Protein AF-A0A7X6T7M2-F1 (afdb_monomer_lite)

pLDDT: mean 75.11, std 20.55, range [32.81, 96.38]

Radius of gyration: 28.88 Å; chains: 1; bounding box: 71×94×33 Å

Foldseek 3Di:
DDDDDDPDDDPVVVVVVVVVVVPDDPPCPPVNVVVVVVVVVVVVVVVVVVVVVVVVVVVVVVVVVVVVVVVVVVPDPDDVPPPPDACVVLPVLLVVVCPDPLVVVLVVLLVVVAQDDPVQLVVSLVCLVPPPSCPVVLVVFVVQWADDDSLLSSVLVCQQNVDDLQSSNSRHVADSVRSPCSLVVRCVTGDPSSSCNSHPPSPPDD

Structure (mmCIF, N/CA/C/O backbone):
data_AF-A0A7X6T7M2-F1
#
_entry.id   AF-A0A7X6T7M2-F1
#
loop_
_atom_site.group_PDB
_atom_site.id
_atom_site.type_symbol
_atom_site.label_atom_id
_atom_site.label_alt_id
_atom_site.label_comp_id
_atom_site.label_asym_id
_atom_site.label_entity_id
_atom_site.label_seq_id
_atom_site.pdbx_PDB_ins_code
_atom_site.Cartn_x
_atom_site.Cartn_y
_atom_site.Cartn_z
_atom_site.occupancy
_atom_site.B_iso_or_equiv
_atom_site.auth_seq_id
_atom_site.auth_comp_id
_atom_site.auth_asym_id
_atom_site.auth_atom_id
_atom_site.pdbx_PDB_model_num
ATOM 1 N N . MET A 1 1 ? -39.906 66.942 12.273 1.00 32.81 1 MET A N 1
ATOM 2 C CA . MET A 1 1 ? -40.255 65.692 11.579 1.00 32.81 1 MET A CA 1
ATOM 3 C C . MET A 1 1 ? -39.604 65.732 10.211 1.00 32.81 1 MET A C 1
ATOM 5 O O . MET A 1 1 ? -39.933 66.614 9.431 1.00 32.81 1 MET A O 1
ATOM 9 N N . ASP A 1 2 ? -38.591 64.874 10.074 1.00 32.94 2 ASP A N 1
ATOM 10 C CA . ASP A 1 2 ? -38.225 64.012 8.933 1.00 32.94 2 ASP A CA 1
ATOM 11 C C . ASP A 1 2 ? -37.943 64.681 7.567 1.00 32.94 2 ASP A C 1
ATOM 13 O O . ASP A 1 2 ? -38.824 65.283 6.967 1.00 32.94 2 ASP A O 1
ATOM 17 N N . THR A 1 3 ? -36.674 64.803 7.129 1.00 41.50 3 THR A N 1
ATOM 18 C CA . THR A 1 3 ? -35.840 63.830 6.352 1.00 41.50 3 THR A CA 1
ATOM 19 C C . THR A 1 3 ? -36.430 63.571 4.953 1.00 41.50 3 THR A C 1
ATOM 21 O O . THR A 1 3 ? -37.597 63.235 4.835 1.00 41.50 3 THR A O 1
ATOM 24 N N . ILE A 1 4 ? -35.728 63.800 3.834 1.00 41.62 4 ILE A N 1
ATOM 25 C CA . ILE A 1 4 ? -34.774 62.904 3.127 1.00 41.62 4 ILE A CA 1
ATOM 26 C C . ILE A 1 4 ? -34.173 63.769 1.987 1.00 41.62 4 ILE A C 1
ATOM 28 O O . ILE A 1 4 ? -34.918 64.371 1.224 1.00 41.62 4 ILE A O 1
ATOM 32 N N . ALA A 1 5 ? -32.884 64.115 2.002 1.00 39.88 5 ALA A N 1
ATOM 33 C CA . ALA A 1 5 ? -31.688 63.386 1.543 1.00 39.88 5 ALA A CA 1
ATOM 34 C C . ALA A 1 5 ? -31.198 63.857 0.156 1.00 39.88 5 ALA A C 1
ATOM 36 O O . ALA A 1 5 ? -31.814 63.629 -0.881 1.00 39.88 5 ALA A O 1
ATOM 37 N N . SER A 1 6 ? -30.039 64.516 0.190 1.00 41.06 6 SER A N 1
ATOM 38 C CA . SER A 1 6 ? -29.207 64.883 -0.953 1.00 41.06 6 SER A CA 1
ATOM 39 C C . SER A 1 6 ? -28.526 63.635 -1.528 1.00 41.06 6 SER A C 1
ATOM 41 O O . SER A 1 6 ? -27.749 62.974 -0.836 1.00 41.06 6 SER A O 1
ATOM 43 N N . HIS A 1 7 ? -28.801 63.318 -2.794 1.00 45.50 7 HIS A N 1
ATOM 44 C CA . HIS A 1 7 ? -28.068 62.316 -3.567 1.00 45.50 7 HIS A CA 1
ATOM 45 C C . HIS A 1 7 ? -26.814 62.947 -4.192 1.00 45.50 7 HIS A C 1
ATOM 47 O O . HIS A 1 7 ? -26.842 63.426 -5.319 1.00 45.50 7 HIS A O 1
ATOM 53 N N . THR A 1 8 ? -25.689 62.903 -3.480 1.00 51.69 8 THR A N 1
ATOM 54 C CA . THR A 1 8 ? -24.352 63.136 -4.058 1.00 51.69 8 THR A CA 1
ATOM 55 C C . THR A 1 8 ? -23.361 62.171 -3.415 1.00 51.69 8 THR A C 1
ATOM 57 O O . THR A 1 8 ? -22.691 62.515 -2.444 1.00 51.69 8 THR A O 1
ATOM 60 N N . GLY A 1 9 ? -23.308 60.930 -3.908 1.00 52.00 9 GLY A N 1
ATOM 61 C CA . GLY A 1 9 ? -22.474 59.885 -3.300 1.00 52.00 9 GLY A CA 1
ATOM 62 C C . GLY A 1 9 ? -22.019 58.739 -4.207 1.00 52.00 9 GLY A C 1
ATOM 63 O O . GLY A 1 9 ? -21.218 57.932 -3.755 1.00 52.00 9 GLY A O 1
ATOM 64 N N . SER A 1 10 ? -22.465 58.641 -5.465 1.00 51.81 10 SER A N 1
ATOM 65 C CA . SER A 1 10 ? -22.060 57.538 -6.361 1.00 51.81 10 SER A CA 1
ATOM 66 C C . SER A 1 10 ? -20.878 57.886 -7.264 1.00 51.81 10 SER A C 1
ATOM 68 O O . SER A 1 10 ? -20.009 57.047 -7.499 1.00 51.81 10 SER A O 1
ATOM 70 N N . ASP A 1 11 ? -20.806 59.129 -7.738 1.00 50.59 11 ASP A N 1
ATOM 71 C CA . ASP A 1 11 ? -19.913 59.462 -8.856 1.00 50.59 11 ASP A CA 1
ATOM 72 C C . ASP A 1 11 ? -18.460 59.644 -8.406 1.00 50.59 11 ASP A C 1
ATOM 74 O O . ASP A 1 11 ? -17.526 59.358 -9.153 1.00 50.59 11 ASP A O 1
ATOM 78 N N . ASN A 1 12 ? -18.251 60.022 -7.142 1.00 55.69 12 ASN A N 1
ATOM 79 C CA . ASN A 1 12 ? -16.915 60.118 -6.556 1.00 55.69 12 ASN A CA 1
ATOM 80 C C . ASN A 1 12 ? -16.320 58.743 -6.210 1.00 55.69 12 ASN A C 1
ATOM 82 O O . ASN A 1 12 ? -15.102 58.584 -6.265 1.00 55.69 12 ASN A O 1
ATOM 86 N N . ILE A 1 13 ? -17.150 57.738 -5.906 1.00 57.12 13 ILE A N 1
ATOM 87 C CA . ILE A 1 13 ? -16.680 56.391 -5.538 1.00 57.12 13 ILE A CA 1
ATOM 88 C C . ILE A 1 13 ? -16.222 55.630 -6.783 1.00 57.12 13 ILE A C 1
ATOM 90 O O . ILE A 1 13 ? -15.148 55.033 -6.776 1.00 57.12 13 ILE A O 1
ATOM 94 N N . PHE A 1 14 ? -16.973 55.718 -7.885 1.00 52.09 14 PHE A N 1
ATOM 95 C CA . PHE A 1 14 ? -16.571 55.091 -9.148 1.00 52.09 14 PHE A CA 1
ATOM 96 C C . PHE A 1 14 ? -15.291 55.705 -9.723 1.00 52.09 14 PHE A C 1
ATOM 98 O O . PHE A 1 14 ? -14.421 54.989 -10.221 1.00 52.09 14 PHE A O 1
ATOM 105 N N . ARG A 1 15 ? -15.123 57.026 -9.594 1.00 55.91 15 ARG A N 1
ATOM 106 C CA . ARG A 1 15 ? -13.912 57.723 -10.044 1.00 55.91 15 ARG A CA 1
ATOM 107 C C . ARG A 1 15 ? -12.698 57.422 -9.156 1.00 55.91 15 ARG A C 1
ATOM 109 O O . ARG A 1 15 ? -11.593 57.278 -9.674 1.00 55.91 15 ARG A O 1
ATOM 116 N N . ALA A 1 16 ? -12.896 57.264 -7.844 1.00 56.69 16 ALA A N 1
ATOM 117 C CA . ALA A 1 16 ? -11.855 56.811 -6.920 1.00 56.69 16 ALA A CA 1
ATOM 118 C C . ALA A 1 16 ? -11.450 55.345 -7.170 1.00 56.69 16 ALA A C 1
ATOM 120 O O . ALA A 1 16 ? -10.262 55.032 -7.135 1.00 56.69 16 ALA A O 1
ATOM 121 N N . ALA A 1 17 ? -12.406 54.468 -7.496 1.00 55.16 17 ALA A N 1
ATOM 122 C CA . ALA A 1 17 ? -12.147 53.061 -7.809 1.00 55.16 17 ALA A CA 1
ATOM 123 C C . ALA A 1 17 ? -11.386 52.877 -9.137 1.00 55.16 17 ALA A C 1
ATOM 125 O O . ALA A 1 17 ? -10.442 52.090 -9.196 1.00 55.16 17 ALA A O 1
ATOM 126 N N . LEU A 1 18 ? -11.726 53.651 -10.176 1.00 52.38 18 LEU A N 1
ATOM 127 C CA . LEU A 1 18 ? -11.026 53.621 -11.471 1.00 52.38 18 LEU A CA 1
ATOM 128 C C . LEU A 1 18 ? -9.614 54.227 -11.410 1.00 52.38 18 LEU A C 1
ATOM 130 O O . LEU A 1 18 ? -8.715 53.777 -12.118 1.00 52.38 18 LEU A O 1
ATOM 134 N N . ASN A 1 19 ? -9.384 55.213 -10.538 1.00 51.81 19 ASN A N 1
ATOM 135 C CA . ASN A 1 19 ? -8.036 55.732 -10.299 1.00 51.81 19 ASN A CA 1
ATOM 136 C C . ASN A 1 19 ? -7.179 54.774 -9.454 1.00 51.81 19 ASN A C 1
ATOM 138 O O . ASN A 1 19 ? -5.963 54.735 -9.633 1.00 51.81 19 ASN A O 1
ATOM 142 N N . HIS A 1 20 ? -7.790 53.961 -8.583 1.00 49.72 20 HIS A N 1
ATOM 143 C CA . HIS A 1 20 ? -7.069 52.948 -7.806 1.00 49.72 20 HIS A CA 1
ATOM 144 C C . HIS A 1 20 ? -6.657 51.720 -8.634 1.00 49.72 20 HIS A C 1
ATOM 146 O O . HIS A 1 20 ? -5.634 51.111 -8.325 1.00 49.72 20 HIS A O 1
ATOM 152 N N . SER A 1 21 ? -7.383 51.373 -9.705 1.00 47.56 21 SER A N 1
ATOM 153 C CA . SER A 1 21 ? -7.028 50.227 -10.561 1.00 47.56 21 SER A CA 1
ATOM 154 C C . SER A 1 21 ? -5.858 50.492 -11.516 1.00 47.56 21 SER A C 1
ATOM 156 O O . SER A 1 21 ? -5.254 49.543 -12.006 1.00 47.56 21 SER A O 1
ATOM 158 N N . ASN A 1 22 ? -5.486 51.756 -11.750 1.00 46.75 22 ASN A N 1
ATOM 159 C CA . ASN A 1 22 ? -4.324 52.119 -12.578 1.00 46.75 22 ASN A CA 1
ATOM 160 C C . ASN A 1 22 ? -3.018 52.265 -11.778 1.00 46.75 22 ASN A C 1
ATOM 162 O O . ASN A 1 22 ? -1.986 52.664 -12.315 1.00 46.75 22 ASN A O 1
ATOM 166 N N . SER A 1 23 ? -3.042 51.909 -10.496 1.00 51.41 23 SER A N 1
ATOM 167 C CA . SER A 1 23 ? -1.909 52.006 -9.586 1.00 51.41 23 SER A CA 1
ATOM 168 C C . SER A 1 23 ? -1.620 50.636 -8.968 1.00 51.41 23 SER A C 1
ATOM 170 O O . SER A 1 23 ? -1.940 50.417 -7.806 1.00 51.41 23 SER A O 1
ATOM 172 N N . LEU A 1 24 ? -1.028 49.717 -9.740 1.00 48.69 24 LEU A N 1
ATOM 173 C CA . LEU A 1 24 ? 0.102 48.856 -9.331 1.00 48.69 24 LEU A CA 1
ATOM 174 C C . LEU A 1 24 ? 0.381 47.764 -10.384 1.00 48.69 24 LEU A C 1
ATOM 176 O O . LEU A 1 24 ? 0.199 46.572 -10.168 1.00 48.69 24 LEU A O 1
ATOM 180 N N . SER A 1 25 ? 0.954 48.152 -11.515 1.00 54.09 25 SER A N 1
ATOM 181 C CA . SER A 1 25 ? 1.931 47.281 -12.169 1.00 54.09 25 SER A CA 1
ATOM 182 C C . SER A 1 25 ? 3.150 48.132 -12.465 1.00 54.09 25 SER A C 1
ATOM 184 O O . SER A 1 25 ? 3.336 48.633 -13.575 1.00 54.09 25 SER A O 1
ATOM 186 N N . LYS A 1 26 ? 3.968 48.365 -11.429 1.00 58.59 26 LYS A N 1
ATOM 187 C CA . LYS A 1 26 ? 5.327 48.859 -11.660 1.00 58.59 26 LYS A CA 1
ATOM 188 C C . LYS A 1 26 ? 5.964 47.885 -12.655 1.00 58.59 26 LYS A C 1
ATOM 190 O O . LYS A 1 26 ? 5.904 46.681 -12.392 1.00 58.59 26 LYS A O 1
ATOM 195 N N . PRO A 1 27 ? 6.526 48.350 -13.783 1.00 56.38 27 PRO A N 1
ATOM 196 C CA . PRO A 1 27 ? 7.218 47.451 -14.686 1.00 56.38 27 PRO A CA 1
ATOM 197 C C . PRO A 1 27 ? 8.314 46.768 -13.872 1.00 56.38 27 PRO A C 1
ATOM 199 O O . PRO A 1 27 ? 9.172 47.439 -13.295 1.00 56.38 27 PRO A O 1
ATOM 202 N N . ILE A 1 28 ? 8.237 45.441 -13.753 1.00 58.50 28 ILE A N 1
ATOM 203 C CA . ILE A 1 28 ? 9.301 44.667 -13.124 1.00 58.50 28 ILE A CA 1
ATOM 204 C C . ILE A 1 28 ? 10.546 44.984 -13.942 1.00 58.50 28 ILE A C 1
ATOM 206 O O . ILE A 1 28 ? 10.585 44.741 -15.150 1.00 58.50 28 ILE A O 1
ATOM 210 N N . ASN A 1 29 ? 11.529 45.611 -13.297 1.00 71.88 29 ASN A N 1
ATOM 211 C CA . ASN A 1 29 ? 12.792 45.937 -13.934 1.00 71.88 29 ASN A CA 1
ATOM 212 C C . ASN A 1 29 ? 13.329 44.655 -14.593 1.00 71.88 29 ASN A C 1
ATOM 214 O O . ASN A 1 29 ? 13.307 43.592 -13.970 1.00 71.88 29 ASN A O 1
ATOM 218 N N . ARG A 1 30 ? 13.793 44.732 -15.847 1.00 69.06 30 ARG A N 1
ATOM 219 C CA . ARG A 1 30 ? 14.303 43.568 -16.593 1.00 69.06 30 ARG A CA 1
ATOM 220 C C . ARG A 1 30 ? 15.354 42.800 -15.785 1.00 69.06 30 ARG A C 1
ATOM 222 O O . ARG A 1 30 ? 15.370 41.576 -15.821 1.00 69.06 30 ARG A O 1
ATOM 229 N N . TYR A 1 31 ? 16.152 43.508 -14.982 1.00 73.50 31 TYR A N 1
ATOM 230 C CA . TYR A 1 31 ? 17.103 42.908 -14.045 1.00 73.50 31 TYR A CA 1
ATOM 231 C C . TYR A 1 31 ? 16.424 42.120 -12.916 1.00 73.50 31 TYR A C 1
ATOM 233 O O . TYR A 1 31 ? 16.839 41.008 -12.618 1.00 73.50 31 TYR A O 1
ATOM 241 N N . THR A 1 32 ? 15.345 42.637 -12.326 1.00 73.56 32 THR A N 1
ATOM 242 C CA . THR A 1 32 ? 14.556 41.925 -11.307 1.00 73.56 32 THR A CA 1
ATOM 243 C C . THR A 1 32 ? 13.890 40.674 -11.882 1.00 73.56 32 THR A C 1
ATOM 245 O O . THR A 1 32 ? 13.890 39.633 -11.233 1.00 73.56 32 THR A O 1
ATOM 248 N N . LEU A 1 33 ? 13.383 40.739 -13.117 1.00 75.62 33 LEU A N 1
ATOM 249 C CA . LEU A 1 33 ? 12.807 39.576 -13.797 1.00 75.62 33 LEU A CA 1
ATOM 250 C C . LEU A 1 33 ? 13.867 38.496 -14.068 1.00 75.62 33 LEU A C 1
ATOM 252 O O . LEU A 1 33 ? 13.627 37.322 -13.797 1.00 75.62 33 LEU A O 1
ATOM 256 N N . LEU A 1 34 ? 15.055 38.892 -14.540 1.00 79.62 34 LEU A N 1
ATOM 257 C CA . LEU A 1 34 ? 16.183 37.978 -14.741 1.00 79.62 34 LEU A CA 1
ATOM 258 C C . LEU A 1 34 ? 16.631 37.329 -13.428 1.00 79.62 34 LEU A C 1
ATOM 260 O O . LEU A 1 34 ? 16.857 36.124 -13.395 1.00 79.62 34 LEU A O 1
ATOM 264 N N . ILE A 1 35 ? 16.695 38.096 -12.336 1.00 80.88 35 ILE A N 1
ATOM 265 C CA . ILE A 1 35 ? 17.037 37.574 -11.008 1.00 80.88 35 ILE A CA 1
ATOM 266 C C . ILE A 1 35 ? 16.028 36.506 -10.571 1.00 80.88 35 ILE A C 1
ATOM 268 O O . ILE A 1 35 ? 16.445 35.441 -10.124 1.00 80.88 35 ILE A O 1
ATOM 272 N N . ILE A 1 36 ? 14.724 36.744 -10.739 1.00 79.81 36 ILE A N 1
ATOM 273 C CA . ILE A 1 36 ? 13.677 35.771 -10.386 1.00 79.81 36 ILE A CA 1
ATOM 274 C C . ILE A 1 36 ? 13.815 34.486 -11.213 1.00 79.81 36 ILE A C 1
ATOM 276 O O . ILE A 1 36 ? 13.742 33.393 -10.655 1.00 79.81 36 ILE A O 1
ATOM 280 N N . ILE A 1 37 ? 14.056 34.601 -12.523 1.00 82.62 37 ILE A N 1
ATOM 281 C CA . ILE A 1 37 ? 14.241 33.440 -13.408 1.00 82.62 37 ILE A CA 1
ATOM 282 C C . ILE A 1 37 ? 15.473 32.632 -12.990 1.00 82.62 37 ILE A C 1
ATOM 284 O O . ILE A 1 37 ? 15.395 31.411 -12.882 1.00 82.62 37 ILE A O 1
ATOM 288 N N . VAL A 1 38 ? 16.593 33.297 -12.699 1.00 89.25 38 VAL A N 1
ATOM 289 C CA . VAL A 1 38 ? 17.816 32.631 -12.228 1.00 89.25 38 VAL A CA 1
ATOM 290 C C . VAL A 1 38 ? 17.565 31.913 -10.899 1.00 89.25 38 VAL A C 1
ATOM 292 O O . VAL A 1 38 ? 17.954 30.758 -10.759 1.00 89.25 38 VAL A O 1
ATOM 295 N N . HIS A 1 39 ? 16.854 32.537 -9.955 1.00 83.62 39 HIS A N 1
ATOM 296 C CA . HIS A 1 39 ? 16.503 31.892 -8.684 1.00 83.62 39 HIS A CA 1
ATOM 297 C C . HIS A 1 39 ? 15.579 30.685 -8.880 1.00 83.62 39 HIS A C 1
ATOM 299 O O . HIS A 1 39 ? 15.784 29.664 -8.230 1.00 83.62 39 HIS A O 1
ATOM 305 N N . LEU A 1 40 ? 14.609 30.760 -9.796 1.00 85.88 40 LEU A N 1
ATO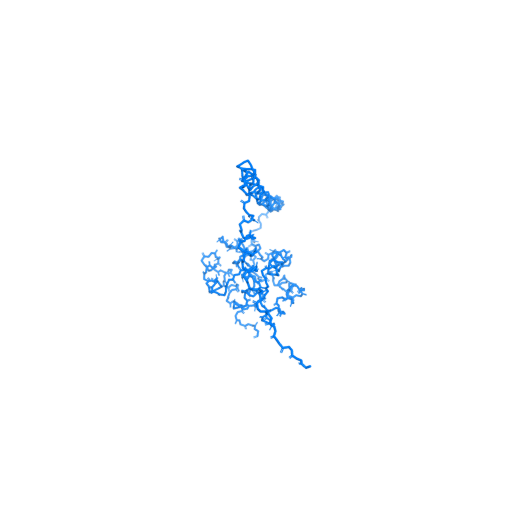M 306 C CA . LEU A 1 40 ? 13.754 29.623 -10.151 1.00 85.88 40 LEU A CA 1
ATOM 307 C C . LEU A 1 40 ? 14.562 28.466 -10.744 1.00 85.88 40 LEU A C 1
ATOM 309 O O . LEU A 1 40 ? 14.355 27.323 -10.351 1.00 85.88 40 LEU A O 1
ATOM 313 N N . LEU A 1 41 ? 15.509 28.749 -11.641 1.00 86.75 41 LEU A N 1
ATOM 314 C CA . LEU A 1 41 ? 16.372 27.722 -12.230 1.00 86.75 41 LEU A CA 1
ATOM 315 C C . LEU A 1 41 ? 17.283 27.072 -11.182 1.00 86.75 41 LEU A C 1
ATOM 317 O O . LEU A 1 41 ? 17.411 25.850 -11.165 1.00 86.75 41 LEU A O 1
ATOM 321 N N . VAL A 1 42 ? 17.862 27.866 -10.277 1.00 87.62 42 VAL A N 1
ATOM 322 C CA . VAL A 1 42 ? 18.671 27.355 -9.158 1.00 87.62 42 VAL A CA 1
ATOM 323 C C . VAL A 1 42 ? 17.815 26.517 -8.209 1.00 87.62 42 VAL A C 1
ATOM 325 O O . VAL A 1 42 ? 18.245 25.447 -7.792 1.00 87.62 42 VAL A O 1
ATOM 328 N N . PHE A 1 43 ? 16.589 26.950 -7.910 1.00 85.31 43 PHE A N 1
ATOM 329 C CA . PHE A 1 43 ? 15.661 26.202 -7.064 1.00 85.31 43 PHE A CA 1
ATOM 330 C C . PHE A 1 43 ? 15.258 24.868 -7.701 1.00 85.31 43 PHE A C 1
ATOM 332 O O . PHE A 1 43 ? 15.300 23.837 -7.039 1.00 85.31 43 PHE A O 1
ATOM 339 N N . VAL A 1 44 ? 14.943 24.848 -8.999 1.00 85.38 44 VAL A N 1
ATOM 340 C CA . VAL A 1 44 ? 14.638 23.606 -9.727 1.00 85.38 44 VAL A CA 1
ATOM 341 C C . VAL A 1 44 ? 15.851 22.673 -9.751 1.00 85.38 44 VAL A C 1
ATOM 343 O O . VAL A 1 44 ? 15.706 21.485 -9.467 1.00 85.38 44 VAL A O 1
ATOM 346 N N . ALA A 1 45 ? 17.052 23.196 -10.013 1.00 82.56 45 ALA A N 1
ATOM 347 C CA . ALA A 1 45 ? 18.284 22.412 -9.955 1.00 82.56 45 ALA A CA 1
ATOM 348 C C . ALA A 1 45 ? 18.540 21.847 -8.546 1.00 82.56 45 ALA A C 1
ATOM 350 O O . ALA A 1 45 ? 18.944 20.695 -8.412 1.00 82.56 45 ALA A O 1
ATOM 351 N N . PHE A 1 46 ? 18.244 22.620 -7.499 1.00 86.31 46 PHE A N 1
ATOM 352 C CA . PHE A 1 46 ? 18.355 22.191 -6.108 1.00 86.31 46 PHE A CA 1
ATOM 353 C C . PHE A 1 46 ? 17.356 21.077 -5.760 1.00 86.31 46 PHE A C 1
ATOM 355 O O . PHE A 1 46 ? 17.743 20.091 -5.142 1.00 86.31 46 PHE A O 1
ATOM 362 N N . ILE A 1 47 ? 16.102 21.167 -6.217 1.00 81.88 47 ILE A N 1
ATOM 363 C CA . ILE A 1 47 ? 15.103 20.097 -6.044 1.00 81.88 47 ILE A CA 1
ATOM 364 C C . ILE A 1 47 ? 15.522 18.820 -6.785 1.00 81.88 47 ILE A C 1
ATOM 366 O O . ILE A 1 47 ? 15.390 17.724 -6.238 1.00 81.88 47 ILE A O 1
ATOM 370 N N . ILE A 1 48 ? 16.067 18.939 -8.000 1.00 79.31 48 ILE A N 1
ATOM 371 C CA . ILE A 1 48 ? 16.595 17.793 -8.757 1.00 79.31 48 ILE A CA 1
ATOM 372 C C . ILE A 1 48 ? 17.788 17.169 -8.021 1.00 79.31 48 ILE A C 1
ATOM 374 O O . ILE A 1 48 ? 17.845 15.949 -7.888 1.00 79.31 48 ILE A O 1
ATOM 378 N N . LEU A 1 49 ? 18.702 17.983 -7.485 1.00 77.81 49 LEU A N 1
ATOM 379 C CA . LEU A 1 49 ? 19.859 17.510 -6.724 1.00 77.81 49 LEU A CA 1
ATOM 380 C C . LEU A 1 49 ? 19.442 16.802 -5.425 1.00 77.81 49 LEU A C 1
ATOM 382 O O . LEU A 1 49 ? 19.952 15.722 -5.141 1.00 77.81 49 LEU A O 1
ATOM 386 N N . LEU A 1 50 ? 18.473 17.350 -4.683 1.00 70.69 50 LEU A N 1
ATOM 387 C CA . LEU A 1 50 ? 17.893 16.697 -3.504 1.00 70.69 50 LEU A CA 1
ATOM 388 C C . LEU A 1 50 ? 17.193 15.381 -3.863 1.00 70.69 50 LEU A C 1
ATOM 390 O O . LEU A 1 50 ? 17.341 14.393 -3.148 1.00 70.69 50 LEU A O 1
ATOM 394 N N . SER A 1 51 ? 16.477 15.340 -4.989 1.00 63.72 51 SER A N 1
ATOM 395 C CA . SER A 1 51 ? 15.812 14.121 -5.469 1.00 63.72 51 SER A CA 1
ATOM 396 C C . SER A 1 51 ? 16.826 13.043 -5.872 1.00 63.72 51 SER A C 1
ATOM 398 O O . SER A 1 51 ? 16.606 11.862 -5.614 1.00 63.72 51 SER A O 1
ATOM 400 N N . LEU A 1 52 ? 17.961 13.437 -6.462 1.00 59.59 52 LEU A N 1
ATOM 401 C CA . LEU A 1 52 ? 19.058 12.533 -6.824 1.00 59.59 52 LEU A CA 1
ATOM 402 C C . LEU A 1 52 ? 19.816 12.023 -5.592 1.00 59.59 52 LEU A C 1
ATOM 404 O O . LEU A 1 52 ? 20.093 10.831 -5.512 1.00 59.59 52 LEU A O 1
ATOM 408 N N . GLN A 1 53 ? 20.102 12.887 -4.614 1.00 58.16 53 GLN A N 1
ATOM 409 C CA . GLN A 1 53 ? 20.746 12.488 -3.358 1.00 58.16 53 GLN A CA 1
ATOM 410 C C . GLN A 1 53 ? 19.836 11.604 -2.497 1.00 58.16 53 GLN A C 1
ATOM 412 O O . GLN A 1 53 ? 20.312 10.643 -1.900 1.00 58.16 53 GLN A O 1
ATOM 417 N N . SER A 1 54 ? 18.525 11.868 -2.466 1.00 48.88 54 SER A N 1
ATOM 418 C CA . SER A 1 54 ? 17.559 11.000 -1.781 1.00 48.88 54 SER A CA 1
ATOM 419 C C . SER A 1 54 ? 17.471 9.621 -2.431 1.00 48.88 54 SER A C 1
ATOM 421 O O . SER A 1 54 ? 17.312 8.626 -1.729 1.00 48.88 54 SER A O 1
ATOM 423 N N . LYS A 1 55 ? 17.585 9.551 -3.762 1.00 48.34 55 LYS A N 1
ATOM 424 C CA . LYS A 1 55 ? 17.564 8.282 -4.488 1.00 48.34 55 LYS A CA 1
ATOM 425 C C . LYS A 1 55 ? 18.870 7.503 -4.311 1.00 48.34 55 LYS A C 1
ATOM 427 O O . LYS A 1 55 ? 18.811 6.305 -4.072 1.00 48.34 55 LYS A O 1
ATOM 432 N N . SER A 1 56 ? 20.024 8.181 -4.326 1.00 47.91 56 SER A N 1
ATOM 433 C CA . SER A 1 56 ? 21.318 7.518 -4.116 1.00 47.91 56 SER A CA 1
ATOM 434 C C . SER A 1 56 ? 21.504 7.045 -2.678 1.00 47.91 56 SER A C 1
ATOM 436 O O . SER A 1 56 ? 22.108 6.005 -2.470 1.00 47.91 56 SER A O 1
ATOM 438 N N . LYS A 1 57 ? 20.990 7.771 -1.677 1.00 45.66 57 LYS A N 1
ATOM 439 C CA . LYS A 1 57 ? 21.108 7.346 -0.277 1.00 45.66 57 LYS A CA 1
ATOM 440 C C . LYS A 1 57 ? 20.241 6.120 0.011 1.00 45.66 57 LYS A C 1
ATOM 442 O O . LYS A 1 57 ? 20.694 5.204 0.678 1.00 45.66 57 LYS A O 1
ATOM 447 N N . HIS A 1 58 ? 19.043 6.063 -0.574 1.00 43.81 58 HIS A N 1
ATOM 448 C CA . HIS A 1 58 ? 18.177 4.899 -0.427 1.00 43.81 58 HIS A CA 1
ATOM 449 C C . HIS A 1 58 ? 18.668 3.689 -1.240 1.00 43.81 58 HIS A C 1
ATOM 451 O O . HIS A 1 58 ? 18.570 2.577 -0.746 1.00 43.81 58 HIS A O 1
ATOM 457 N N . GLU A 1 59 ? 19.239 3.882 -2.438 1.00 47.09 59 GLU A N 1
ATOM 458 C CA . GLU A 1 59 ? 19.849 2.787 -3.217 1.00 47.09 59 GLU A CA 1
ATOM 459 C C . GLU A 1 59 ? 21.141 2.251 -2.574 1.00 47.09 59 GLU A C 1
ATOM 461 O O . GLU A 1 59 ? 21.348 1.042 -2.593 1.00 47.09 59 GLU A O 1
ATOM 466 N N . VAL A 1 60 ? 21.971 3.110 -1.965 1.00 49.72 60 VAL A N 1
ATOM 467 C CA . VAL A 1 60 ? 23.206 2.696 -1.270 1.00 49.72 60 VAL A CA 1
ATOM 468 C C . VAL A 1 60 ? 22.901 2.005 0.058 1.00 49.72 60 VAL A C 1
ATOM 470 O O . VAL A 1 60 ? 23.430 0.927 0.291 1.00 49.72 60 VAL A O 1
ATOM 473 N N . ASP A 1 61 ? 21.982 2.529 0.876 1.00 47.38 61 ASP A N 1
ATOM 474 C CA . ASP A 1 61 ? 21.592 1.860 2.129 1.00 47.38 61 ASP A CA 1
ATOM 475 C C . ASP A 1 61 ? 20.916 0.496 1.857 1.00 47.38 61 ASP A C 1
ATOM 477 O O . ASP A 1 61 ? 21.012 -0.425 2.667 1.00 47.38 61 ASP A O 1
ATOM 481 N N . LEU A 1 62 ? 20.248 0.330 0.707 1.00 47.34 62 LEU A N 1
ATOM 482 C CA . LEU A 1 62 ? 19.663 -0.951 0.299 1.00 47.34 62 LEU A CA 1
ATOM 483 C C . LEU A 1 62 ? 20.718 -1.909 -0.281 1.00 47.34 62 LEU A C 1
ATOM 485 O O . LEU A 1 62 ? 20.659 -3.101 0.001 1.00 47.34 62 LEU A O 1
ATOM 489 N N . GLN A 1 63 ? 21.695 -1.413 -1.052 1.00 50.56 63 GLN A N 1
ATOM 490 C CA . GLN A 1 63 ? 22.797 -2.223 -1.593 1.00 50.56 63 GLN A CA 1
ATOM 491 C C . GLN A 1 63 ? 23.807 -2.663 -0.531 1.00 50.56 63 GLN A C 1
ATOM 493 O O . GLN A 1 63 ? 24.224 -3.818 -0.562 1.00 50.56 63 GLN A O 1
ATOM 498 N N . ASP A 1 64 ? 24.158 -1.807 0.429 1.00 44.91 64 ASP A N 1
ATOM 499 C CA . ASP A 1 64 ? 25.095 -2.158 1.503 1.00 44.91 64 ASP A CA 1
ATOM 500 C C . ASP A 1 64 ? 24.493 -3.232 2.430 1.00 44.91 64 ASP A C 1
ATOM 502 O O . ASP A 1 64 ? 25.182 -4.174 2.822 1.00 44.91 64 ASP A O 1
ATOM 506 N N . ASN A 1 65 ? 23.181 -3.173 2.700 1.00 47.91 65 ASN A N 1
ATOM 507 C CA . ASN A 1 65 ? 22.464 -4.234 3.422 1.00 47.91 65 ASN A CA 1
ATOM 508 C C . ASN A 1 65 ? 22.348 -5.544 2.611 1.00 47.91 65 ASN A C 1
ATOM 510 O O . ASN A 1 65 ? 22.283 -6.624 3.198 1.00 47.91 65 ASN A O 1
ATOM 514 N N . LEU A 1 66 ? 22.340 -5.474 1.273 1.00 52.72 66 LEU A N 1
ATOM 515 C CA . LEU A 1 66 ? 22.359 -6.649 0.392 1.00 52.72 66 LEU A CA 1
ATOM 516 C C . LEU A 1 66 ? 23.755 -7.289 0.325 1.00 52.72 66 LEU A C 1
ATOM 518 O O . LEU A 1 66 ? 23.855 -8.508 0.444 1.00 52.72 66 LEU A O 1
ATOM 522 N N . GLN A 1 67 ? 24.828 -6.496 0.224 1.00 50.25 67 GLN A N 1
ATOM 523 C CA . GLN A 1 67 ? 26.206 -7.007 0.228 1.00 50.25 67 GLN A CA 1
ATOM 524 C C . GLN A 1 67 ? 26.588 -7.646 1.567 1.00 50.25 67 GLN A C 1
ATOM 526 O O . GLN A 1 67 ? 27.234 -8.693 1.578 1.00 50.25 67 GLN A O 1
ATOM 531 N N . MET A 1 68 ? 26.131 -7.087 2.695 1.00 42.56 68 MET A N 1
ATOM 532 C CA . MET A 1 68 ? 26.354 -7.701 4.010 1.00 42.56 68 MET A CA 1
ATOM 533 C C . MET A 1 68 ? 25.675 -9.077 4.142 1.00 42.56 68 MET A C 1
ATOM 535 O O . MET A 1 68 ? 26.199 -9.953 4.830 1.00 42.56 68 MET A O 1
ATOM 539 N N . ASN A 1 69 ? 24.540 -9.285 3.464 1.00 51.53 69 ASN A N 1
ATOM 540 C CA . ASN A 1 69 ? 23.847 -10.575 3.413 1.00 51.53 69 ASN A CA 1
ATOM 541 C C . ASN A 1 69 ? 24.496 -11.554 2.414 1.00 51.53 69 ASN A C 1
ATOM 543 O O . ASN A 1 69 ? 24.594 -12.744 2.715 1.00 51.53 69 ASN A O 1
ATOM 547 N N . GLU A 1 70 ? 24.999 -11.078 1.269 1.00 51.56 70 GLU A N 1
ATOM 548 C CA . GLU A 1 70 ? 25.711 -11.914 0.287 1.00 51.56 70 GLU A CA 1
ATOM 549 C C . GLU A 1 70 ? 27.061 -12.430 0.822 1.00 51.56 70 GLU A C 1
ATOM 551 O O . GLU A 1 70 ? 27.381 -13.608 0.645 1.00 51.56 70 GLU A O 1
ATOM 556 N N . GLU A 1 71 ? 27.836 -11.608 1.542 1.00 47.09 71 GLU A N 1
ATOM 557 C CA . GLU A 1 71 ? 29.109 -12.047 2.143 1.00 47.09 71 GLU A CA 1
ATOM 558 C C . GLU A 1 71 ? 28.910 -13.039 3.303 1.00 47.09 71 GLU A C 1
ATOM 560 O O . GLU A 1 71 ? 29.762 -13.905 3.531 1.00 47.09 71 GLU A O 1
ATOM 565 N N . GLN A 1 72 ? 27.772 -12.976 4.007 1.00 49.59 72 GLN A N 1
ATOM 566 C CA . GLN A 1 72 ? 27.406 -13.976 5.017 1.00 49.59 72 GLN A CA 1
ATOM 567 C C . GLN A 1 72 ? 26.895 -15.289 4.396 1.00 49.59 72 GLN A C 1
ATOM 569 O O . GLN A 1 72 ? 27.120 -16.350 4.980 1.00 49.59 72 GLN A O 1
ATOM 574 N N . GLN A 1 73 ? 26.293 -15.256 3.199 1.00 48.53 73 GLN A N 1
ATOM 575 C CA . GLN A 1 73 ? 25.863 -16.457 2.466 1.00 48.53 73 GLN A CA 1
ATOM 576 C C . GLN A 1 73 ? 26.992 -17.156 1.689 1.00 48.53 73 GLN A C 1
ATOM 578 O O . GLN A 1 73 ? 26.935 -18.371 1.508 1.00 48.53 73 GLN A O 1
ATOM 583 N N . ALA A 1 74 ? 28.048 -16.446 1.278 1.00 46.09 74 ALA A N 1
ATOM 584 C CA . ALA A 1 74 ? 29.137 -17.022 0.479 1.00 46.09 74 ALA A CA 1
ATOM 585 C C . ALA A 1 74 ? 30.031 -18.041 1.227 1.00 46.09 74 ALA A C 1
ATOM 587 O O . ALA A 1 74 ? 30.815 -18.744 0.589 1.00 46.09 74 ALA A O 1
ATOM 588 N N . ASN A 1 75 ? 29.917 -18.152 2.558 1.00 44.50 75 ASN A N 1
ATOM 589 C CA . ASN A 1 75 ? 30.718 -19.070 3.385 1.00 44.50 75 ASN A CA 1
ATOM 590 C C . ASN A 1 75 ? 29.917 -20.208 4.046 1.00 44.50 75 ASN A C 1
ATOM 592 O O . ASN A 1 75 ? 30.471 -20.940 4.871 1.00 44.50 75 ASN A O 1
ATOM 596 N N . GLN A 1 76 ? 28.644 -20.401 3.690 1.00 37.41 76 GLN A N 1
ATOM 597 C CA . GLN A 1 76 ? 27.884 -21.584 4.102 1.00 37.41 76 GLN A CA 1
ATOM 598 C C . GLN A 1 76 ? 27.809 -22.608 2.962 1.00 37.41 76 GLN A C 1
ATOM 600 O O . GLN A 1 76 ? 27.660 -22.226 1.802 1.00 37.41 76 GLN A O 1
ATOM 605 N N . PRO A 1 77 ? 27.940 -23.917 3.260 1.00 36.94 77 PRO A N 1
ATOM 606 C CA . PRO A 1 77 ? 27.778 -24.946 2.244 1.00 36.94 77 PRO A CA 1
ATOM 607 C C . PRO A 1 77 ? 26.365 -24.839 1.664 1.00 36.94 77 PRO A C 1
ATOM 609 O O . PRO A 1 77 ? 25.403 -24.701 2.417 1.00 36.94 77 PRO A O 1
ATOM 612 N N . VAL A 1 78 ? 26.263 -24.881 0.333 1.00 41.53 78 VAL A N 1
ATOM 613 C CA . VAL A 1 78 ? 24.990 -24.899 -0.396 1.00 41.53 78 VAL A CA 1
ATOM 614 C C . VAL A 1 78 ? 24.213 -26.134 0.052 1.00 41.53 78 VAL A C 1
ATOM 616 O O . VAL A 1 78 ? 24.539 -27.257 -0.328 1.00 41.53 78 VAL A O 1
ATOM 619 N N . ASP A 1 79 ? 23.234 -25.920 0.922 1.00 34.94 79 ASP A N 1
ATOM 620 C CA . ASP A 1 79 ? 22.227 -26.912 1.265 1.00 34.94 79 ASP A CA 1
ATOM 621 C C . ASP A 1 79 ? 21.180 -26.875 0.143 1.00 34.94 79 ASP A C 1
ATOM 6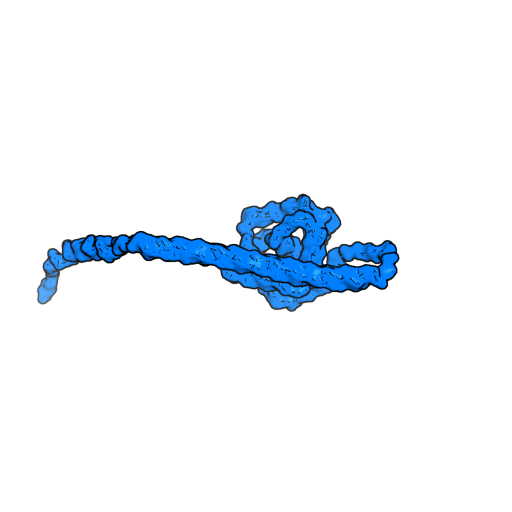23 O O . ASP A 1 79 ? 20.528 -25.852 -0.074 1.00 34.94 79 ASP A O 1
ATOM 627 N N . ASP A 1 80 ? 21.035 -27.976 -0.597 1.00 37.53 80 ASP A N 1
ATOM 628 C CA . ASP A 1 80 ? 20.088 -28.142 -1.717 1.00 37.53 80 ASP A CA 1
ATOM 629 C C . ASP A 1 80 ? 18.602 -28.067 -1.284 1.00 37.53 80 ASP A C 1
ATOM 631 O O . ASP A 1 80 ? 17.692 -28.290 -2.083 1.00 37.53 80 ASP A O 1
ATOM 635 N N . ASN A 1 81 ? 18.324 -27.706 -0.030 1.00 35.31 81 ASN A N 1
ATOM 636 C CA . ASN A 1 81 ? 17.022 -27.245 0.435 1.00 35.31 81 ASN A CA 1
ATOM 637 C C . ASN A 1 81 ? 16.950 -25.713 0.396 1.00 35.31 81 ASN A C 1
ATOM 639 O O . ASN A 1 81 ? 16.899 -25.056 1.438 1.00 35.31 81 ASN A O 1
ATOM 643 N N . LEU A 1 82 ? 16.886 -25.124 -0.801 1.00 40.12 82 LEU A N 1
ATOM 644 C CA . LEU A 1 82 ? 16.430 -23.741 -0.933 1.00 40.12 82 LEU A CA 1
ATOM 645 C C . LEU A 1 82 ? 14.947 -23.709 -0.526 1.00 40.12 82 LEU A C 1
ATOM 647 O O . LEU A 1 82 ? 14.060 -23.968 -1.343 1.00 40.12 82 LEU A O 1
ATOM 651 N N . GLN A 1 83 ? 14.674 -23.471 0.761 1.00 42.38 83 GLN A N 1
ATOM 652 C CA . GLN A 1 83 ? 13.323 -23.224 1.252 1.00 42.38 83 GLN A CA 1
ATOM 653 C C . GLN A 1 83 ? 12.747 -22.085 0.414 1.00 42.38 83 GLN A C 1
ATOM 655 O O . GLN A 1 83 ? 13.213 -20.950 0.471 1.00 42.38 83 GLN A O 1
ATOM 660 N N . THR A 1 84 ? 11.776 -22.412 -0.435 1.00 56.56 84 THR A N 1
ATOM 661 C CA . THR A 1 84 ? 11.027 -21.405 -1.176 1.00 56.56 84 THR A CA 1
ATOM 662 C C . THR A 1 84 ? 10.177 -20.691 -0.138 1.00 56.56 84 THR A C 1
ATOM 664 O O . THR A 1 84 ? 9.171 -21.252 0.287 1.00 56.56 84 THR A O 1
ATOM 667 N N . GLU A 1 85 ? 10.618 -19.520 0.334 1.00 61.41 85 GLU A N 1
ATOM 668 C CA . GLU A 1 85 ? 9.814 -18.705 1.247 1.00 61.41 85 GLU A CA 1
ATOM 669 C C . GLU A 1 85 ? 8.430 -18.498 0.621 1.00 61.41 85 GLU A C 1
ATOM 671 O O . GLU A 1 85 ? 8.287 -18.059 -0.524 1.00 61.41 85 GLU A O 1
ATOM 676 N N . THR A 1 86 ? 7.401 -18.885 1.362 1.00 63.31 86 THR A N 1
ATOM 677 C CA . THR A 1 86 ? 6.002 -18.733 0.976 1.00 63.3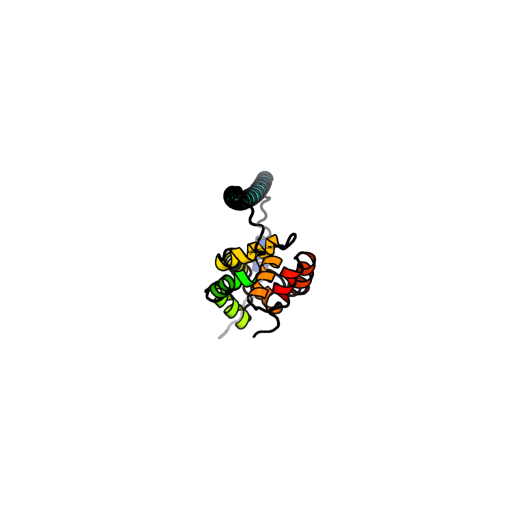1 86 THR A CA 1
ATOM 678 C C . THR A 1 86 ? 5.383 -17.606 1.787 1.00 63.31 86 THR A C 1
ATOM 680 O O . THR A 1 86 ? 5.826 -17.312 2.893 1.00 63.31 86 THR A O 1
ATOM 683 N N . ILE A 1 87 ? 4.303 -16.979 1.304 1.00 62.03 87 ILE A N 1
ATOM 684 C CA . ILE A 1 87 ? 3.680 -15.896 2.087 1.00 62.03 87 ILE A CA 1
ATOM 685 C C . ILE A 1 87 ? 3.114 -16.400 3.432 1.00 62.03 87 ILE A C 1
ATOM 687 O O . ILE A 1 87 ? 3.001 -15.625 4.381 1.00 62.03 87 ILE A O 1
ATOM 691 N N . ALA A 1 88 ? 2.844 -17.706 3.566 1.00 67.19 88 ALA A N 1
ATOM 692 C CA . ALA A 1 88 ? 2.492 -18.324 4.845 1.00 67.19 88 ALA A CA 1
ATOM 693 C C . ALA A 1 88 ? 3.568 -18.104 5.930 1.00 67.19 88 ALA A C 1
ATOM 695 O O . ALA A 1 88 ? 3.233 -17.954 7.106 1.00 67.19 88 ALA A O 1
ATOM 696 N N . ASP A 1 89 ? 4.836 -17.965 5.539 1.00 78.31 89 ASP A N 1
ATOM 697 C CA . ASP A 1 89 ? 5.947 -17.663 6.448 1.00 78.31 89 ASP A CA 1
ATOM 698 C C . ASP A 1 89 ? 5.880 -16.230 7.019 1.00 78.31 89 ASP A C 1
ATOM 700 O O . ASP A 1 89 ? 6.551 -15.907 8.009 1.00 78.31 89 ASP A O 1
ATOM 704 N N . TYR A 1 90 ? 5.017 -15.380 6.447 1.00 83.81 90 TYR A N 1
ATOM 705 C CA . TYR A 1 90 ? 4.757 -14.006 6.878 1.00 83.81 90 TYR A CA 1
ATOM 706 C C . TYR A 1 90 ? 3.421 -13.825 7.620 1.00 83.81 90 TYR A C 1
ATOM 708 O O . TYR A 1 90 ? 3.035 -12.696 7.931 1.00 83.81 90 TYR A O 1
ATOM 716 N N . GLU A 1 91 ? 2.704 -14.903 7.963 1.00 84.56 91 GLU A N 1
ATOM 717 C CA . GLU A 1 91 ? 1.437 -14.798 8.706 1.00 84.56 91 GLU A CA 1
ATOM 718 C C . GLU A 1 91 ? 1.619 -14.062 10.046 1.00 84.56 91 GLU A C 1
ATOM 720 O O . GLU A 1 91 ? 0.799 -13.221 10.423 1.00 84.56 91 GLU A O 1
ATOM 725 N N . LYS A 1 92 ? 2.735 -14.318 10.740 1.00 87.56 92 LYS A N 1
ATOM 726 C CA . LYS A 1 92 ? 3.077 -13.635 11.997 1.00 87.56 92 LYS A CA 1
ATOM 727 C C . LYS A 1 92 ? 3.236 -12.126 11.815 1.00 87.56 92 LYS A C 1
ATOM 729 O O . LYS A 1 92 ? 2.774 -11.373 12.668 1.00 87.56 92 LYS A O 1
ATOM 734 N N . ASP A 1 93 ? 3.823 -11.698 10.703 1.00 89.88 93 ASP A N 1
ATOM 735 C CA . ASP A 1 93 ? 4.056 -10.286 10.391 1.00 89.88 93 ASP A CA 1
ATOM 736 C C . ASP A 1 93 ? 2.726 -9.575 10.102 1.00 89.88 93 ASP A C 1
ATOM 738 O O . ASP A 1 93 ? 2.447 -8.502 10.639 1.00 89.88 93 ASP A O 1
ATOM 742 N N . LEU A 1 94 ? 1.835 -10.228 9.342 1.00 90.88 94 LEU A N 1
ATOM 743 C CA . LEU A 1 94 ? 0.475 -9.735 9.110 1.00 90.88 94 LEU A CA 1
ATOM 744 C C . LEU A 1 94 ? -0.321 -9.621 10.416 1.00 90.88 94 LEU A C 1
ATOM 746 O O . LEU A 1 94 ? -1.047 -8.645 10.608 1.00 90.88 94 LEU A O 1
ATOM 750 N N . ILE A 1 95 ? -0.211 -10.605 11.314 1.00 91.00 95 ILE A N 1
ATOM 751 C CA . ILE A 1 95 ? -0.868 -10.569 12.628 1.00 91.00 95 ILE A CA 1
ATOM 752 C C . ILE A 1 95 ? -0.307 -9.427 13.479 1.00 91.00 95 ILE A C 1
ATOM 754 O O . ILE A 1 95 ? -1.092 -8.693 14.081 1.00 91.00 95 ILE A O 1
ATOM 758 N N . ALA A 1 96 ? 1.015 -9.242 13.499 1.00 92.81 96 ALA A N 1
ATOM 759 C CA . ALA A 1 96 ? 1.660 -8.150 14.221 1.00 92.81 96 ALA A CA 1
ATOM 760 C C . ALA A 1 96 ? 1.181 -6.785 13.705 1.00 92.81 96 ALA A C 1
ATOM 762 O O . ALA A 1 96 ? 0.718 -5.956 14.488 1.00 92.81 96 ALA A O 1
ATOM 763 N N . PHE A 1 97 ? 1.159 -6.583 12.382 1.00 95.19 97 PHE A N 1
ATOM 764 C CA . PHE A 1 97 ? 0.650 -5.340 11.804 1.00 95.19 97 PHE A CA 1
ATOM 765 C C . PHE A 1 97 ? -0.825 -5.100 12.145 1.00 95.19 97 PHE A C 1
ATOM 767 O O . PHE A 1 97 ? -1.213 -3.972 12.450 1.00 95.19 97 PHE A O 1
ATOM 774 N N . LYS A 1 98 ? -1.662 -6.147 12.151 1.00 94.19 98 LYS A N 1
ATOM 775 C CA . LYS A 1 98 ? -3.086 -6.049 12.519 1.00 94.19 98 LYS A CA 1
ATOM 776 C C . LYS A 1 98 ? -3.321 -5.615 13.972 1.00 94.19 98 LYS A C 1
ATOM 778 O O . LYS A 1 98 ? -4.426 -5.188 14.296 1.00 94.19 98 LYS A O 1
ATOM 783 N N . GLN A 1 99 ? -2.311 -5.704 14.835 1.00 94.38 99 GLN A N 1
ATOM 784 C CA . GLN A 1 99 ? -2.360 -5.207 16.213 1.00 94.38 99 GLN A CA 1
ATOM 785 C C . GLN A 1 99 ? -1.870 -3.754 16.343 1.00 94.38 99 GLN A C 1
ATOM 787 O O . GLN A 1 99 ? -2.015 -3.161 17.409 1.00 94.38 99 GLN A O 1
ATOM 792 N N . SER A 1 100 ? -1.318 -3.166 15.276 1.00 94.25 100 SER A N 1
ATOM 793 C CA . SER A 1 100 ? -0.769 -1.808 15.289 1.00 94.25 100 SER A CA 1
ATOM 794 C C . SER A 1 100 ? -1.843 -0.712 15.303 1.00 94.25 100 SER A C 1
ATOM 796 O O . SER A 1 100 ? -2.960 -0.865 14.790 1.00 94.25 100 SER A O 1
ATOM 798 N N . ASP A 1 101 ? -1.462 0.467 15.801 1.00 94.38 101 ASP A N 1
ATOM 799 C CA . ASP A 1 101 ? -2.290 1.673 15.716 1.00 94.38 101 ASP A CA 1
ATOM 800 C C . ASP A 1 101 ? -2.571 2.083 14.268 1.00 94.38 101 ASP A C 1
ATOM 802 O O . ASP A 1 101 ? -3.648 2.604 13.968 1.00 94.38 101 ASP A O 1
ATOM 806 N N . LEU A 1 102 ? -1.633 1.826 13.350 1.00 95.12 102 LEU A N 1
ATOM 807 C CA . LEU A 1 102 ? -1.802 2.159 11.941 1.00 95.12 102 LEU A CA 1
ATOM 808 C C . LEU A 1 102 ? -2.927 1.331 11.310 1.00 95.12 102 LEU A C 1
ATOM 810 O O . LEU A 1 102 ? -3.776 1.881 10.608 1.00 95.12 102 LEU A O 1
ATOM 814 N N . PHE A 1 103 ? -3.010 0.037 11.621 1.00 96.25 103 PHE A N 1
ATOM 815 C CA . PHE A 1 103 ? -4.114 -0.807 11.165 1.00 96.25 103 PHE A CA 1
ATOM 816 C C . PHE A 1 103 ? -5.466 -0.359 11.748 1.00 96.25 103 PHE A C 1
ATOM 818 O O . PHE A 1 103 ? -6.461 -0.259 11.022 1.00 96.25 103 PHE A O 1
ATOM 825 N N . ASN A 1 104 ? -5.504 0.018 13.030 1.00 94.50 104 ASN A N 1
ATOM 826 C CA . ASN A 1 104 ? -6.708 0.581 13.652 1.00 94.50 104 ASN A CA 1
ATOM 827 C C . ASN A 1 104 ? -7.152 1.896 12.987 1.00 94.50 104 ASN A C 1
ATOM 829 O O . ASN A 1 104 ? -8.353 2.132 12.794 1.00 94.50 104 ASN A O 1
ATOM 833 N N . GLN A 1 105 ? -6.201 2.739 12.576 1.00 92.88 105 GLN A N 1
ATOM 834 C CA . GLN A 1 105 ? -6.480 3.943 11.790 1.00 92.88 105 GLN A CA 1
ATOM 835 C C . GLN A 1 105 ? -7.061 3.600 10.412 1.00 92.88 105 GLN A C 1
ATOM 837 O O . GLN A 1 105 ? -8.043 4.227 10.005 1.00 92.88 105 GLN A O 1
ATOM 842 N N . MET A 1 106 ? -6.531 2.580 9.721 1.00 95.00 106 MET A N 1
ATOM 843 C CA . MET A 1 106 ? -7.081 2.104 8.442 1.00 95.00 106 MET A CA 1
ATOM 844 C C . MET A 1 106 ? -8.549 1.698 8.589 1.00 95.00 106 MET A C 1
ATOM 846 O O . MET A 1 106 ? -9.407 2.219 7.872 1.00 95.00 106 MET A O 1
ATOM 850 N N . ILE A 1 107 ? -8.854 0.829 9.560 1.00 94.88 107 ILE A N 1
ATOM 851 C CA . ILE A 1 107 ? -10.225 0.385 9.848 1.00 94.88 107 ILE A CA 1
ATOM 852 C C . ILE A 1 107 ? -11.127 1.583 10.144 1.00 94.88 107 ILE A C 1
ATOM 854 O O . ILE A 1 107 ? -12.215 1.705 9.577 1.00 94.88 107 ILE A O 1
ATOM 858 N N . THR A 1 108 ? -10.680 2.488 11.014 1.00 93.25 108 THR A N 1
ATOM 859 C CA . THR A 1 108 ? -11.470 3.647 11.442 1.00 93.25 108 THR A CA 1
ATOM 860 C C . THR A 1 108 ? -11.814 4.562 10.269 1.00 93.25 108 THR A C 1
ATOM 862 O O . THR A 1 108 ? -12.973 4.956 10.115 1.00 93.25 108 THR A O 1
ATOM 865 N N . ASN A 1 109 ? -10.834 4.884 9.426 1.00 91.38 109 ASN A N 1
ATOM 866 C CA . ASN A 1 109 ? -11.024 5.758 8.270 1.00 91.38 109 ASN A CA 1
ATOM 867 C C . ASN A 1 109 ? -11.955 5.123 7.227 1.00 91.38 109 ASN A C 1
ATOM 869 O O . ASN A 1 109 ? -12.865 5.791 6.723 1.00 91.38 109 ASN A O 1
ATOM 873 N N . ILE A 1 110 ? -11.795 3.821 6.967 1.00 92.12 110 ILE A N 1
ATOM 874 C CA . ILE A 1 110 ? -12.655 3.067 6.047 1.00 92.12 110 ILE A CA 1
ATOM 875 C C . ILE A 1 110 ? -14.097 3.009 6.570 1.00 92.12 110 ILE A C 1
ATOM 877 O O . ILE A 1 110 ? -15.029 3.352 5.839 1.00 92.12 110 ILE A O 1
ATOM 881 N N . ASN A 1 111 ? -14.297 2.655 7.843 1.00 91.06 111 ASN A N 1
ATOM 882 C CA . ASN A 1 111 ? -15.628 2.524 8.446 1.00 91.06 111 ASN A CA 1
ATOM 883 C C . ASN A 1 111 ? -16.374 3.857 8.524 1.00 91.06 111 ASN A C 1
ATOM 885 O O . ASN A 1 111 ? -17.571 3.915 8.240 1.00 91.06 111 ASN A O 1
ATOM 889 N N . LYS A 1 112 ? -15.669 4.950 8.839 1.00 90.88 112 LYS A N 1
ATOM 890 C CA . LYS A 1 112 ? -16.244 6.304 8.827 1.00 90.88 112 LYS A CA 1
ATOM 891 C C . LYS A 1 112 ? -16.535 6.816 7.417 1.00 90.88 112 LYS A C 1
ATOM 893 O O . LYS A 1 112 ? -17.104 7.895 7.279 1.00 90.88 112 LYS A O 1
ATOM 898 N N . ARG A 1 113 ? -16.124 6.083 6.372 1.00 83.19 113 ARG A N 1
ATOM 899 C CA . ARG A 1 113 ? -16.119 6.540 4.975 1.00 83.19 113 ARG A CA 1
ATOM 900 C C . ARG A 1 113 ? -15.460 7.915 4.826 1.00 83.19 113 ARG A C 1
ATOM 902 O O . ARG A 1 113 ? -15.802 8.657 3.905 1.00 83.19 113 ARG A O 1
ATOM 909 N N . LYS A 1 114 ? -14.524 8.245 5.724 1.00 81.25 114 LYS A N 1
ATOM 910 C CA . LYS A 1 114 ? -13.784 9.502 5.683 1.00 81.25 114 LYS A CA 1
ATOM 911 C C . LYS A 1 114 ? -12.832 9.406 4.502 1.00 81.25 114 LYS A C 1
ATOM 913 O O . LYS A 1 114 ? -12.074 8.445 4.388 1.00 81.25 114 LYS A O 1
ATOM 918 N N . GLU A 1 115 ? -12.909 10.372 3.602 1.00 80.94 115 GLU A N 1
ATOM 919 C CA . GLU A 1 115 ? -11.843 10.583 2.638 1.00 80.94 115 GLU A CA 1
ATOM 920 C C . GLU A 1 115 ? -10.834 11.523 3.284 1.00 80.94 115 GLU A C 1
ATOM 922 O O . GLU A 1 115 ? -11.184 12.634 3.681 1.00 80.94 115 GLU A O 1
ATOM 927 N N . LEU A 1 116 ? -9.617 11.019 3.478 1.00 87.00 116 LEU A N 1
ATOM 928 C CA . LEU A 1 116 ? -8.509 11.822 3.971 1.00 87.00 116 LEU A CA 1
ATOM 929 C C . LEU A 1 116 ? -8.185 12.917 2.949 1.00 87.00 116 LEU A C 1
ATOM 931 O O . LEU A 1 116 ? -8.265 12.680 1.739 1.00 87.00 116 LEU A O 1
ATOM 935 N N . ASP A 1 117 ? -7.807 14.102 3.417 1.00 89.94 117 ASP A N 1
ATOM 936 C CA . ASP A 1 117 ? -7.252 15.104 2.507 1.00 89.94 117 ASP A CA 1
ATOM 937 C C . ASP A 1 117 ? -5.860 14.677 1.994 1.00 89.94 117 ASP A C 1
ATOM 939 O O . ASP A 1 117 ? -5.258 13.721 2.484 1.00 89.94 117 ASP A O 1
ATOM 943 N N . THR A 1 118 ? -5.327 15.365 0.980 1.00 89.88 118 THR A N 1
ATOM 944 C CA . THR A 1 118 ? -4.037 15.002 0.363 1.00 89.88 118 THR A CA 1
ATOM 945 C C . THR A 1 118 ? -2.882 14.963 1.366 1.00 89.88 118 THR A C 1
ATOM 947 O O . THR A 1 118 ? -1.992 14.123 1.246 1.00 89.88 118 THR A O 1
ATOM 950 N N . LYS A 1 119 ? -2.874 15.860 2.358 1.00 93.56 119 LYS A N 1
ATOM 951 C CA . LYS A 1 119 ? -1.802 15.922 3.354 1.00 93.56 119 LYS A CA 1
ATOM 952 C C . LYS A 1 119 ? -1.915 14.748 4.323 1.00 93.56 119 LYS A C 1
ATOM 954 O O . LYS A 1 119 ? -0.917 14.079 4.570 1.00 93.56 119 LYS A O 1
ATOM 959 N N . GLU A 1 120 ? -3.122 14.477 4.815 1.00 93.44 120 GLU A N 1
ATOM 960 C CA . GLU A 1 120 ? -3.417 13.311 5.652 1.00 93.44 120 GLU A CA 1
ATOM 961 C C . GLU A 1 120 ? -3.064 11.999 4.928 1.00 93.44 120 GLU A C 1
ATOM 963 O O . GLU A 1 120 ? -2.452 11.118 5.531 1.00 93.44 120 GLU A O 1
ATOM 968 N N . LYS A 1 121 ? -3.384 11.882 3.628 1.00 93.81 121 LYS A N 1
ATOM 969 C CA . LYS A 1 121 ? -3.014 10.719 2.803 1.00 93.81 121 LYS A CA 1
ATOM 970 C C . LYS A 1 121 ? -1.505 10.552 2.694 1.00 93.81 121 LYS A C 1
ATOM 972 O O . LYS A 1 121 ? -1.027 9.446 2.895 1.00 93.81 121 LYS A O 1
ATOM 977 N N . ASN A 1 122 ? -0.753 11.617 2.411 1.00 94.75 122 ASN A N 1
ATOM 978 C CA . ASN A 1 122 ? 0.709 11.529 2.311 1.00 94.75 122 ASN A CA 1
ATOM 979 C C . ASN A 1 122 ? 1.327 11.018 3.616 1.00 94.75 122 ASN A C 1
ATOM 981 O O . ASN A 1 122 ? 2.071 10.049 3.594 1.00 94.75 122 ASN A O 1
ATOM 985 N N . THR A 1 123 ? 0.941 11.596 4.757 1.00 95.12 123 THR A N 1
ATOM 986 C CA . THR A 1 123 ? 1.437 11.139 6.063 1.00 95.12 123 THR A CA 1
ATOM 987 C C . THR A 1 123 ? 1.043 9.692 6.35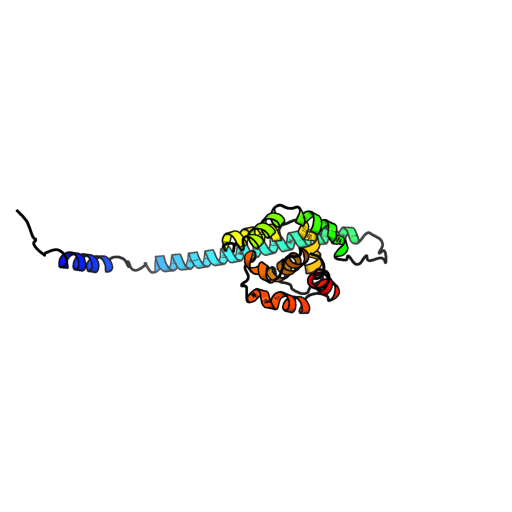8 1.00 95.12 123 THR A C 1
ATOM 989 O O . THR A 1 123 ? 1.844 8.933 6.896 1.00 95.12 123 THR A O 1
ATOM 992 N N . PHE A 1 124 ? -0.179 9.286 6.004 1.00 95.38 124 PHE A N 1
ATOM 993 C CA . PHE A 1 124 ? -0.592 7.892 6.134 1.00 95.38 124 PHE A CA 1
ATOM 994 C C . PHE A 1 124 ? 0.263 6.959 5.263 1.00 95.38 124 PHE A C 1
ATOM 996 O O . PHE A 1 124 ? 0.711 5.928 5.757 1.00 95.38 124 PHE A O 1
ATOM 1003 N N . ILE A 1 125 ? 0.491 7.320 3.997 1.00 95.81 125 ILE A N 1
ATOM 1004 C CA . ILE A 1 125 ? 1.291 6.533 3.050 1.00 95.81 125 ILE A CA 1
ATOM 1005 C C . ILE A 1 125 ? 2.719 6.387 3.563 1.00 95.81 125 ILE A C 1
ATOM 1007 O O . ILE A 1 125 ? 3.202 5.264 3.617 1.00 95.81 125 ILE A O 1
ATOM 1011 N N . ASP A 1 126 ? 3.349 7.469 4.021 1.00 95.94 126 ASP A N 1
ATOM 1012 C CA . ASP A 1 126 ? 4.713 7.426 4.552 1.00 95.94 126 ASP A CA 1
ATOM 1013 C C . ASP A 1 126 ? 4.810 6.457 5.743 1.00 95.94 126 ASP A C 1
ATOM 1015 O O . ASP A 1 126 ? 5.691 5.601 5.784 1.00 95.94 126 ASP A O 1
ATOM 1019 N N . ASN A 1 127 ? 3.858 6.514 6.684 1.00 95.62 127 ASN A N 1
ATOM 1020 C CA . ASN A 1 127 ? 3.808 5.591 7.826 1.00 95.62 127 ASN A CA 1
ATOM 1021 C C . ASN A 1 127 ? 3.539 4.138 7.398 1.00 95.62 127 ASN A C 1
ATOM 1023 O O . ASN A 1 127 ? 4.051 3.197 7.998 1.00 95.62 127 ASN A O 1
ATOM 1027 N N . TYR A 1 128 ? 2.721 3.945 6.365 1.00 96.19 128 TYR A N 1
ATOM 1028 C CA . TYR A 1 128 ? 2.404 2.630 5.817 1.00 96.19 128 TYR A CA 1
ATOM 1029 C C . TYR A 1 128 ? 3.593 2.007 5.080 1.00 96.19 128 TYR A C 1
ATOM 1031 O O . TYR A 1 128 ? 3.860 0.814 5.223 1.00 96.19 128 TYR A O 1
ATOM 1039 N N . GLU A 1 129 ? 4.334 2.813 4.323 1.00 93.62 129 GLU A N 1
ATOM 1040 C CA . GLU A 1 129 ? 5.533 2.411 3.588 1.00 93.62 129 GLU A CA 1
ATOM 1041 C C . GLU A 1 129 ? 6.747 2.218 4.505 1.00 93.62 129 GLU A C 1
ATOM 1043 O O . GLU A 1 129 ? 7.635 1.439 4.178 1.00 93.62 129 GLU A O 1
ATOM 1048 N N . THR A 1 130 ? 6.770 2.842 5.681 1.00 93.62 130 THR A N 1
ATOM 1049 C CA . THR A 1 130 ? 7.868 2.706 6.656 1.00 93.62 130 THR A CA 1
ATOM 1050 C C . THR A 1 130 ? 7.550 1.775 7.827 1.00 93.62 130 THR A C 1
ATOM 1052 O O . THR A 1 130 ? 8.394 1.592 8.701 1.00 93.62 130 THR A O 1
ATOM 1055 N N . SER A 1 131 ? 6.367 1.147 7.852 1.00 93.56 131 SER A N 1
ATOM 1056 C CA . SER A 1 131 ? 6.024 0.163 8.887 1.00 93.56 131 SER A CA 1
ATOM 1057 C C . SER A 1 131 ? 6.971 -1.047 8.820 1.00 93.56 131 SER A C 1
ATOM 1059 O O . SER A 1 131 ? 7.030 -1.703 7.769 1.00 93.56 131 SER A O 1
ATOM 1061 N N . PRO A 1 132 ? 7.684 -1.362 9.922 1.00 90.50 132 PRO A N 1
ATOM 1062 C CA . PRO A 1 132 ? 8.639 -2.467 9.967 1.00 90.50 132 PRO A CA 1
ATOM 1063 C C . PRO A 1 132 ? 7.947 -3.829 9.857 1.00 90.50 132 PRO A C 1
ATOM 1065 O O . PRO A 1 132 ? 8.480 -4.751 9.247 1.00 90.50 132 PRO A O 1
ATOM 1068 N N . GLU A 1 133 ? 6.721 -3.959 10.369 1.00 92.12 133 GLU A N 1
ATOM 1069 C CA . GLU A 1 133 ? 5.950 -5.204 10.306 1.00 92.12 133 GLU A CA 1
ATOM 1070 C C . GLU A 1 133 ? 5.581 -5.594 8.869 1.00 92.12 133 GLU A C 1
ATOM 1072 O O . GLU A 1 133 ? 5.329 -6.760 8.590 1.00 92.12 133 GLU A O 1
ATOM 1077 N N . LEU A 1 134 ? 5.543 -4.636 7.938 1.00 93.50 134 LEU A N 1
ATOM 1078 C CA . LEU A 1 134 ? 5.244 -4.902 6.529 1.00 93.50 134 LEU A CA 1
ATOM 1079 C C . LEU A 1 134 ? 6.493 -4.991 5.652 1.00 93.50 134 LEU A C 1
ATOM 1081 O O . LEU A 1 134 ? 6.368 -5.366 4.487 1.00 93.50 134 LEU A O 1
ATOM 1085 N N . GLU A 1 135 ? 7.676 -4.658 6.169 1.00 92.25 135 GLU A N 1
ATOM 1086 C CA . GLU A 1 135 ? 8.905 -4.559 5.378 1.00 92.25 135 GLU A CA 1
ATOM 1087 C C . GLU A 1 135 ? 9.253 -5.883 4.695 1.00 92.25 135 GLU A C 1
ATOM 1089 O O . GLU A 1 135 ? 9.456 -5.920 3.481 1.00 92.25 135 GLU A O 1
ATOM 1094 N N . ARG A 1 136 ? 9.227 -6.988 5.447 1.00 89.56 136 ARG A N 1
ATOM 1095 C CA . ARG A 1 136 ? 9.571 -8.315 4.923 1.00 89.56 136 ARG A CA 1
ATOM 1096 C C . ARG A 1 136 ? 8.611 -8.765 3.817 1.00 89.56 136 ARG A C 1
ATOM 1098 O O . ARG A 1 136 ? 9.049 -9.180 2.745 1.00 89.56 136 ARG A O 1
ATOM 1105 N N . ILE A 1 137 ? 7.306 -8.582 4.027 1.00 90.88 137 ILE A N 1
ATOM 1106 C CA . ILE A 1 137 ? 6.267 -8.897 3.032 1.00 90.88 137 ILE A CA 1
ATOM 1107 C C . ILE A 1 137 ? 6.420 -8.004 1.796 1.00 90.88 137 ILE A C 1
ATOM 1109 O O . ILE A 1 137 ? 6.297 -8.469 0.663 1.00 90.88 137 ILE A O 1
ATOM 1113 N N . ARG A 1 138 ? 6.695 -6.711 1.999 1.00 92.19 138 ARG A N 1
ATOM 1114 C CA . ARG A 1 138 ? 6.903 -5.747 0.916 1.00 92.19 138 ARG A CA 1
ATOM 1115 C C . ARG A 1 138 ? 8.073 -6.170 0.034 1.00 92.19 138 ARG A C 1
ATOM 1117 O O . ARG A 1 138 ? 7.919 -6.197 -1.187 1.00 92.19 138 ARG A O 1
ATOM 1124 N N . SER A 1 139 ? 9.194 -6.536 0.650 1.00 90.44 139 SER A N 1
ATOM 1125 C CA . SER A 1 139 ? 10.381 -7.034 -0.043 1.00 90.44 139 SER A CA 1
ATOM 1126 C C . SER A 1 139 ? 10.071 -8.297 -0.838 1.00 90.44 139 SER A C 1
ATOM 1128 O O . SER A 1 139 ? 10.376 -8.338 -2.026 1.00 90.44 139 SER A O 1
ATOM 1130 N N . PHE A 1 140 ? 9.367 -9.268 -0.250 1.00 89.69 140 PHE A N 1
ATOM 1131 C CA . PHE A 1 140 ? 8.953 -10.485 -0.952 1.00 89.69 140 PHE A CA 1
ATOM 1132 C C . PHE A 1 140 ? 8.078 -10.207 -2.187 1.00 89.69 140 PHE A C 1
ATOM 1134 O O . PHE A 1 140 ? 8.315 -10.745 -3.271 1.00 89.69 140 PHE A O 1
ATOM 1141 N N . ILE A 1 141 ? 7.056 -9.353 -2.054 1.00 90.88 141 ILE A N 1
ATOM 1142 C CA . ILE A 1 141 ? 6.167 -9.012 -3.178 1.00 90.88 141 ILE A CA 1
ATOM 1143 C C . ILE A 1 141 ? 6.960 -8.301 -4.276 1.00 90.88 141 ILE A C 1
ATOM 1145 O O . ILE A 1 141 ? 6.742 -8.560 -5.464 1.00 90.88 141 ILE A O 1
ATOM 1149 N N . TYR A 1 142 ? 7.870 -7.408 -3.883 1.00 90.38 142 TYR A N 1
ATOM 1150 C CA . TYR A 1 142 ? 8.716 -6.667 -4.805 1.00 90.38 142 TYR A CA 1
ATOM 1151 C C . TYR A 1 142 ? 9.667 -7.590 -5.575 1.00 90.38 142 TYR A C 1
ATOM 1153 O O . TYR A 1 142 ? 9.729 -7.491 -6.796 1.00 90.38 142 TYR A O 1
ATOM 1161 N N . THR A 1 143 ? 10.351 -8.521 -4.905 1.00 89.19 143 THR A N 1
ATOM 1162 C CA . THR A 1 143 ? 11.273 -9.473 -5.553 1.00 89.19 143 THR A CA 1
ATOM 1163 C C . THR A 1 143 ? 10.541 -10.495 -6.422 1.00 89.19 143 THR A C 1
ATOM 1165 O O . THR A 1 143 ? 11.040 -10.881 -7.478 1.00 89.19 143 THR A O 1
ATOM 1168 N N . SER A 1 144 ? 9.317 -10.865 -6.044 1.00 86.56 144 SER A N 1
ATOM 1169 C CA . SER A 1 144 ? 8.444 -11.761 -6.816 1.00 86.56 144 SER A CA 1
ATOM 1170 C C . SER A 1 144 ? 7.744 -11.083 -8.003 1.00 86.56 144 SER A C 1
ATOM 1172 O O . SER A 1 144 ? 6.892 -11.699 -8.653 1.00 86.56 144 SER A O 1
ATOM 1174 N N . SER A 1 145 ? 8.044 -9.811 -8.286 1.00 88.06 145 SER A N 1
ATOM 1175 C CA . SER A 1 145 ? 7.355 -9.034 -9.318 1.00 88.06 145 SER A CA 1
ATOM 1176 C C . SER A 1 145 ? 8.304 -8.190 -10.167 1.00 88.06 145 SER A C 1
ATOM 1178 O O . SER A 1 145 ? 9.200 -7.511 -9.681 1.00 88.06 145 SER A O 1
ATOM 1180 N N . SER A 1 146 ? 8.047 -8.114 -11.469 1.00 84.38 146 SER A N 1
ATOM 1181 C CA . SER A 1 146 ? 8.722 -7.177 -12.357 1.00 84.38 146 SER A CA 1
ATOM 1182 C C . SER A 1 146 ? 8.059 -5.794 -12.296 1.00 84.38 146 SER A C 1
ATOM 1184 O O . SER A 1 146 ? 6.991 -5.577 -12.870 1.00 84.38 146 SER A O 1
ATOM 1186 N N . ARG A 1 147 ? 8.731 -4.814 -11.675 1.00 84.62 147 ARG A N 1
ATOM 1187 C CA . ARG A 1 147 ? 8.407 -3.373 -11.793 1.00 84.62 147 ARG A CA 1
ATOM 1188 C C . ARG A 1 147 ? 7.003 -2.971 -11.300 1.00 84.62 147 ARG A C 1
ATOM 1190 O O . ARG A 1 147 ? 6.270 -2.254 -11.996 1.00 84.62 147 ARG A O 1
ATOM 1197 N N . LEU A 1 148 ? 6.631 -3.379 -10.087 1.00 90.75 148 LEU A N 1
ATOM 1198 C CA . LEU A 1 148 ? 5.500 -2.755 -9.389 1.00 90.75 148 LEU A CA 1
ATOM 1199 C C . LEU A 1 148 ? 5.852 -1.311 -9.009 1.00 90.75 148 LEU A C 1
ATOM 1201 O O . LEU A 1 148 ? 6.954 -1.038 -8.538 1.00 90.75 148 LEU A O 1
ATOM 1205 N N . ASN A 1 149 ? 4.920 -0.379 -9.214 1.00 91.38 149 ASN A N 1
ATOM 1206 C CA . ASN A 1 149 ? 5.050 0.965 -8.640 1.00 91.38 149 ASN A CA 1
ATOM 1207 C C . ASN A 1 149 ? 4.564 0.998 -7.178 1.00 91.38 149 ASN A C 1
ATOM 1209 O O . ASN A 1 149 ? 3.893 0.070 -6.730 1.00 91.38 149 ASN A O 1
ATOM 1213 N N . GLY A 1 150 ? 4.850 2.085 -6.452 1.00 91.38 150 GLY A N 1
ATOM 1214 C CA . GLY A 1 150 ? 4.490 2.212 -5.030 1.00 91.38 150 GLY A CA 1
ATOM 1215 C C . GLY A 1 150 ? 3.002 1.978 -4.745 1.00 91.38 150 GLY A C 1
ATOM 1216 O O . GLY A 1 150 ? 2.654 1.204 -3.862 1.00 91.38 150 GLY A O 1
ATOM 1217 N N . ASN A 1 151 ? 2.100 2.531 -5.564 1.00 93.38 151 ASN A N 1
ATOM 1218 C CA . ASN A 1 151 ? 0.658 2.301 -5.406 1.00 93.38 151 ASN A CA 1
ATOM 1219 C C . ASN A 1 151 ? 0.250 0.841 -5.658 1.00 93.38 151 ASN A C 1
ATOM 1221 O O . ASN A 1 151 ? -0.672 0.349 -5.016 1.00 93.38 151 ASN A O 1
ATOM 1225 N N . GLU A 1 152 ? 0.892 0.154 -6.602 1.00 95.12 152 GLU A N 1
ATOM 1226 C CA . GLU A 1 152 ? 0.635 -1.263 -6.881 1.00 95.12 152 GLU A CA 1
ATOM 1227 C C . GLU A 1 152 ? 1.118 -2.156 -5.734 1.00 95.12 152 GLU A C 1
ATOM 1229 O O . GLU A 1 152 ? 0.392 -3.058 -5.319 1.00 95.12 152 GLU A O 1
ATOM 1234 N N . LEU A 1 153 ? 2.292 -1.862 -5.177 1.00 95.31 153 LEU A N 1
ATOM 1235 C CA . LEU A 1 153 ? 2.846 -2.567 -4.023 1.00 95.31 153 LEU A CA 1
ATOM 1236 C C . LEU A 1 153 ? 1.999 -2.343 -2.762 1.00 95.31 153 LEU A C 1
ATOM 1238 O O . LEU A 1 153 ? 1.584 -3.304 -2.113 1.00 95.31 153 LEU A O 1
ATOM 1242 N N . ASN A 1 154 ? 1.642 -1.087 -2.479 1.00 96.38 154 ASN A N 1
ATOM 1243 C CA . ASN A 1 154 ? 0.739 -0.731 -1.385 1.00 96.38 154 ASN A CA 1
ATOM 1244 C C . ASN A 1 154 ? -0.628 -1.397 -1.538 1.00 96.38 154 ASN A C 1
ATOM 1246 O O . ASN A 1 154 ? -1.221 -1.836 -0.557 1.00 96.38 154 ASN A O 1
ATOM 1250 N N . TYR A 1 155 ? -1.130 -1.508 -2.768 1.00 96.38 155 TYR A N 1
ATOM 1251 C CA . TYR A 1 155 ? -2.383 -2.199 -3.033 1.00 96.38 155 TYR A CA 1
ATOM 1252 C C . TYR A 1 155 ? -2.297 -3.704 -2.752 1.00 96.38 155 TYR A C 1
ATOM 1254 O O . TYR A 1 155 ? -3.240 -4.255 -2.192 1.00 96.38 155 TYR A O 1
ATOM 1262 N N . CYS A 1 156 ? -1.183 -4.367 -3.075 1.00 94.88 156 CYS A N 1
ATOM 1263 C CA . CYS A 1 156 ? -0.991 -5.783 -2.741 1.00 94.88 156 CYS A CA 1
ATOM 1264 C C . CYS A 1 156 ? -1.063 -6.018 -1.226 1.00 94.88 156 CYS A C 1
ATOM 1266 O O . CYS A 1 156 ? -1.850 -6.845 -0.767 1.00 94.88 156 CYS A O 1
ATOM 1268 N N . LEU A 1 157 ? -0.311 -5.233 -0.448 1.00 95.12 157 LEU A N 1
ATOM 1269 C CA . LEU A 1 157 ? -0.329 -5.298 1.017 1.00 95.12 157 LEU A CA 1
ATOM 1270 C C . LEU A 1 157 ? -1.721 -4.975 1.581 1.00 95.12 157 LEU A C 1
ATOM 1272 O O . LEU A 1 157 ? -2.213 -5.649 2.482 1.00 95.12 157 LEU A O 1
ATOM 1276 N N . PHE A 1 158 ? -2.404 -3.982 1.011 1.00 95.81 158 PHE A N 1
ATOM 1277 C CA . PHE A 1 158 ? -3.757 -3.606 1.412 1.00 95.81 158 PHE A CA 1
ATOM 1278 C C . PHE A 1 158 ? -4.767 -4.750 1.234 1.00 95.81 158 PHE A C 1
ATOM 1280 O O . PHE A 1 158 ? -5.620 -4.957 2.100 1.00 95.81 158 PHE A O 1
ATOM 1287 N N . ILE A 1 159 ? -4.667 -5.509 0.138 1.00 94.44 159 ILE A N 1
ATOM 1288 C CA . ILE A 1 159 ? -5.516 -6.682 -0.100 1.00 94.44 159 ILE A CA 1
ATOM 1289 C C . ILE A 1 159 ? -5.143 -7.842 0.833 1.00 94.44 159 ILE A C 1
ATOM 1291 O O . ILE A 1 159 ? -6.050 -8.437 1.413 1.00 94.44 159 ILE A O 1
ATOM 1295 N N . LEU A 1 160 ? -3.850 -8.112 1.059 1.00 92.25 160 LEU A N 1
ATOM 1296 C CA . LEU A 1 160 ? -3.387 -9.131 2.020 1.00 92.25 160 LEU A CA 1
ATOM 1297 C C . LEU A 1 160 ? -3.909 -8.887 3.442 1.00 92.25 160 LEU A C 1
ATOM 1299 O O . LEU A 1 160 ? -4.250 -9.813 4.176 1.00 92.25 160 LEU A O 1
ATOM 1303 N N . LEU A 1 161 ? -4.029 -7.619 3.833 1.00 92.75 161 LEU A N 1
ATOM 1304 C CA . LEU A 1 161 ? -4.601 -7.231 5.121 1.00 92.75 161 LEU A CA 1
ATOM 1305 C C . LEU A 1 161 ? -6.118 -7.482 5.224 1.00 92.75 161 LEU A C 1
ATOM 1307 O O . LEU A 1 161 ? -6.674 -7.373 6.318 1.00 92.75 161 LEU A O 1
ATOM 1311 N N . GLY A 1 162 ? -6.776 -7.860 4.124 1.00 91.12 162 GLY A N 1
ATOM 1312 C CA . GLY A 1 162 ? -8.197 -8.209 4.060 1.00 91.12 162 GLY A CA 1
ATOM 1313 C C . GLY A 1 162 ? -9.113 -7.046 3.677 1.00 91.12 162 GLY A C 1
ATOM 1314 O O . GLY A 1 162 ? -10.338 -7.157 3.782 1.00 91.12 162 GLY A O 1
ATOM 1315 N N . PHE A 1 163 ? -8.560 -5.912 3.238 1.00 92.88 163 PHE A N 1
ATOM 1316 C CA . PHE A 1 163 ? -9.373 -4.772 2.832 1.00 92.88 163 PHE A CA 1
ATOM 1317 C C . PHE A 1 163 ? -9.891 -4.908 1.398 1.00 92.88 163 PHE A C 1
ATOM 1319 O O . PHE A 1 163 ? -9.316 -5.569 0.536 1.00 92.88 163 PHE A O 1
ATOM 1326 N N . LYS A 1 164 ? -11.018 -4.249 1.114 1.00 91.06 164 LYS A N 1
ATOM 1327 C CA . LYS A 1 164 ? -11.674 -4.324 -0.197 1.00 91.06 164 LYS A CA 1
ATOM 1328 C C . LYS A 1 164 ? -11.116 -3.264 -1.135 1.00 91.06 164 LYS A C 1
ATOM 1330 O O . LYS A 1 164 ? -11.003 -2.102 -0.762 1.00 91.06 164 LYS A O 1
ATOM 1335 N N . GLN A 1 165 ? -10.921 -3.616 -2.406 1.00 90.81 165 GLN A N 1
ATOM 1336 C CA . GLN A 1 165 ? -10.428 -2.703 -3.450 1.00 90.81 165 GLN A CA 1
ATOM 1337 C C . GLN A 1 165 ? -11.132 -1.340 -3.480 1.00 90.81 165 GLN A C 1
ATOM 1339 O O . GLN A 1 165 ? -10.491 -0.308 -3.669 1.00 90.81 165 GLN A O 1
ATOM 1344 N N . LYS A 1 166 ? -12.456 -1.329 -3.290 1.00 89.50 166 LYS A N 1
ATOM 1345 C CA . LYS A 1 166 ? -13.256 -0.101 -3.306 1.00 89.50 166 LYS A CA 1
ATOM 1346 C C . LYS A 1 166 ? -12.831 0.914 -2.243 1.00 89.50 166 LYS A C 1
ATOM 1348 O O . LYS A 1 166 ? -13.143 2.081 -2.416 1.00 89.50 166 LYS A O 1
ATOM 1353 N N . ASP A 1 167 ? -12.146 0.498 -1.182 1.00 92.50 167 ASP A N 1
ATOM 1354 C CA . ASP A 1 167 ? -11.775 1.353 -0.055 1.00 92.50 167 ASP A CA 1
ATOM 1355 C C . ASP A 1 167 ? -10.348 1.917 -0.187 1.00 92.50 167 ASP A C 1
ATOM 1357 O O . ASP A 1 167 ? -10.000 2.860 0.517 1.00 92.50 167 ASP A O 1
ATOM 1361 N N . PHE A 1 168 ? -9.553 1.432 -1.150 1.00 93.94 168 PHE A N 1
ATOM 1362 C CA . PHE A 1 168 ? -8.154 1.838 -1.344 1.00 93.94 168 PHE A CA 1
ATOM 1363 C C . PHE A 1 168 ? -7.990 3.350 -1.582 1.00 93.94 168 PHE A C 1
ATOM 1365 O O . PHE A 1 168 ? -7.202 4.012 -0.909 1.00 93.94 168 PHE A O 1
ATOM 1372 N N . HIS A 1 169 ? -8.801 3.934 -2.473 1.00 92.06 169 HIS A N 1
ATOM 1373 C CA . HIS A 1 169 ? -8.751 5.371 -2.795 1.00 92.06 169 HIS A CA 1
ATOM 1374 C C . HIS A 1 169 ? -8.978 6.301 -1.590 1.00 92.06 169 HIS A C 1
ATOM 1376 O O . HIS A 1 169 ? -8.665 7.488 -1.662 1.00 92.06 169 HIS A O 1
ATOM 1382 N N . AR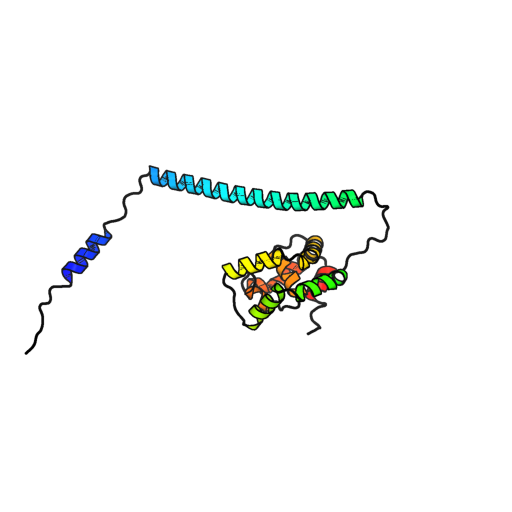G A 1 170 ? -9.539 5.788 -0.486 1.00 91.56 170 ARG A N 1
ATOM 1383 C CA . ARG A 1 170 ? -9.809 6.579 0.724 1.00 91.56 170 ARG A CA 1
ATOM 1384 C C . ARG A 1 170 ? -8.544 6.898 1.508 1.00 91.56 170 ARG A C 1
ATOM 1386 O O . ARG A 1 170 ? -8.500 7.928 2.173 1.00 91.56 170 ARG A O 1
ATOM 1393 N N . LEU A 1 171 ? -7.548 6.020 1.418 1.00 93.50 171 LEU A N 1
ATOM 1394 C CA . LEU A 1 171 ? -6.298 6.097 2.173 1.00 93.50 171 LEU A CA 1
ATOM 1395 C C . LEU A 1 171 ? -5.105 6.467 1.288 1.00 93.50 171 LEU A C 1
ATOM 1397 O O . LEU A 1 171 ? -4.180 7.118 1.753 1.00 93.50 171 LEU A O 1
ATOM 1401 N N . PHE A 1 172 ? -5.149 6.093 0.008 1.00 94.38 172 PHE A N 1
ATOM 1402 C CA . PHE A 1 172 ? -4.042 6.279 -0.925 1.00 94.38 172 PHE A CA 1
ATOM 1403 C C . PHE A 1 172 ? -4.353 7.344 -1.981 1.00 94.38 172 PHE A C 1
ATOM 1405 O O . PHE A 1 172 ? -5.513 7.607 -2.316 1.00 94.38 172 PHE A O 1
ATOM 1412 N N . ASN A 1 173 ? -3.301 7.947 -2.540 1.00 90.62 173 ASN A N 1
ATOM 1413 C CA . ASN A 1 173 ? -3.390 8.966 -3.589 1.00 90.62 173 ASN A CA 1
ATOM 1414 C C . ASN A 1 173 ? -3.657 8.345 -4.964 1.00 90.62 173 ASN A C 1
ATOM 1416 O O . ASN A 1 173 ? -2.862 8.446 -5.899 1.00 90.62 173 ASN A O 1
ATOM 1420 N N . LEU A 1 174 ? -4.805 7.686 -5.087 1.00 90.75 174 LEU A N 1
ATOM 1421 C CA . LEU A 1 174 ? -5.289 7.135 -6.338 1.00 90.75 174 LEU A CA 1
ATOM 1422 C C . LEU A 1 174 ? -6.794 7.350 -6.430 1.00 90.75 174 LEU A C 1
ATOM 1424 O O . LEU A 1 174 ? -7.525 7.089 -5.481 1.00 90.75 174 LEU A O 1
ATOM 1428 N N . SER A 1 175 ? -7.276 7.812 -7.582 1.00 88.38 175 SER A N 1
ATOM 1429 C CA . SER A 1 175 ? -8.710 7.996 -7.791 1.00 88.38 175 SER A CA 1
ATOM 1430 C C . SER A 1 175 ? -9.454 6.657 -7.771 1.00 88.38 175 SER A C 1
ATOM 1432 O O . SER A 1 175 ? -8.901 5.598 -8.087 1.00 88.38 175 SER A O 1
ATOM 1434 N N . GLN A 1 176 ? -10.755 6.700 -7.484 1.00 86.31 176 GLN A N 1
ATOM 1435 C CA . GLN A 1 176 ? -11.603 5.508 -7.525 1.00 86.31 176 GLN A CA 1
ATOM 1436 C C . GLN A 1 176 ? -11.591 4.827 -8.908 1.00 86.31 176 GLN A C 1
ATOM 1438 O O . GLN A 1 176 ? -11.613 3.599 -8.991 1.00 86.31 176 GLN A O 1
ATOM 1443 N N . SER A 1 177 ? -11.531 5.597 -10.004 1.00 85.94 177 SER A N 1
ATOM 1444 C CA . SER A 1 177 ? -11.373 5.043 -11.358 1.00 85.94 177 SER A CA 1
ATOM 1445 C C . SER A 1 177 ? -9.999 4.401 -11.555 1.00 85.94 177 SER A C 1
ATOM 1447 O O . SER A 1 177 ? -9.924 3.301 -12.100 1.00 85.94 177 SER A O 1
ATOM 1449 N N . GLY A 1 178 ? -8.935 5.032 -11.050 1.00 85.62 178 GLY A N 1
ATOM 1450 C CA . GLY A 1 178 ? -7.568 4.510 -11.091 1.00 85.62 178 GLY A CA 1
ATOM 1451 C C . GLY A 1 178 ? -7.404 3.178 -10.358 1.00 85.62 178 GLY A C 1
ATOM 1452 O O . GLY A 1 178 ? -6.598 2.346 -10.775 1.00 85.62 178 GLY A O 1
ATOM 1453 N N . CYS A 1 179 ? -8.218 2.939 -9.326 1.00 88.69 179 CYS A N 1
ATOM 1454 C CA . CYS A 1 179 ? -8.207 1.691 -8.571 1.00 88.69 179 CYS A CA 1
ATOM 1455 C C . CYS A 1 179 ? -8.763 0.494 -9.352 1.00 88.69 179 CYS A C 1
ATOM 1457 O O . CYS A 1 179 ? -8.381 -0.635 -9.058 1.00 88.69 179 CYS A O 1
ATOM 1459 N N . ARG A 1 180 ? -9.669 0.696 -10.324 1.00 86.62 180 ARG A N 1
ATOM 1460 C CA . ARG A 1 180 ? -10.448 -0.398 -10.951 1.00 86.62 180 ARG A CA 1
ATOM 1461 C C . ARG A 1 180 ? -9.577 -1.460 -11.617 1.00 86.62 180 ARG A C 1
ATOM 1463 O O . ARG A 1 180 ? -9.889 -2.640 -11.525 1.00 86.62 180 ARG A O 1
ATOM 1470 N N . ASN A 1 181 ? -8.473 -1.036 -12.227 1.00 87.56 181 ASN A N 1
ATOM 1471 C CA . ASN A 1 181 ? -7.614 -1.908 -13.026 1.00 87.56 181 ASN A CA 1
ATOM 1472 C C . ASN A 1 181 ? -6.343 -2.355 -12.291 1.00 87.56 181 ASN A C 1
ATOM 1474 O O . ASN A 1 181 ? -5.511 -3.016 -12.904 1.00 87.56 181 ASN A O 1
ATOM 1478 N N . LEU A 1 182 ? -6.171 -2.009 -11.007 1.00 91.94 182 LEU A N 1
ATOM 1479 C CA . LEU A 1 182 ? -4.954 -2.332 -10.252 1.00 91.94 182 LEU A CA 1
ATOM 1480 C C . LEU A 1 182 ? -4.646 -3.832 -10.261 1.00 91.94 182 LEU A C 1
ATOM 1482 O O . LEU A 1 182 ? -3.553 -4.208 -10.668 1.00 91.94 182 LEU A O 1
ATOM 1486 N N . LYS A 1 183 ? -5.623 -4.679 -9.904 1.00 93.38 183 LYS A N 1
ATOM 1487 C CA . LYS A 1 183 ? -5.459 -6.143 -9.900 1.00 93.38 183 LYS A CA 1
ATOM 1488 C C . LYS A 1 183 ? -4.969 -6.664 -11.257 1.00 93.38 183 LYS A C 1
ATOM 1490 O O . LYS A 1 183 ? -4.002 -7.411 -11.306 1.00 93.38 183 LYS A O 1
ATOM 1495 N N . ASN A 1 184 ? -5.576 -6.216 -12.357 1.00 91.81 184 ASN A N 1
ATOM 1496 C CA . ASN A 1 184 ? -5.182 -6.653 -13.700 1.00 91.81 184 ASN A CA 1
ATOM 1497 C C . ASN A 1 184 ? -3.760 -6.198 -14.057 1.00 91.81 184 ASN A C 1
ATOM 1499 O O . ASN A 1 184 ? -2.981 -7.002 -14.545 1.00 91.81 184 ASN A O 1
ATOM 1503 N N . ARG A 1 185 ? -3.388 -4.945 -13.751 1.00 91.94 185 ARG A N 1
ATOM 1504 C CA . ARG A 1 185 ? -2.020 -4.452 -14.003 1.00 91.94 185 ARG A CA 1
ATOM 1505 C C . ARG A 1 185 ? -0.954 -5.203 -13.207 1.00 91.94 185 ARG A C 1
ATOM 1507 O O . ARG A 1 185 ? 0.182 -5.275 -13.656 1.00 91.94 185 ARG A O 1
ATOM 1514 N N . ILE A 1 186 ? -1.303 -5.680 -12.014 1.00 94.94 186 ILE A N 1
ATOM 1515 C CA . ILE A 1 186 ? -0.398 -6.436 -11.143 1.00 94.94 186 ILE A CA 1
ATOM 1516 C C . ILE A 1 186 ? -0.261 -7.876 -11.639 1.00 94.94 186 ILE A C 1
ATOM 1518 O O . ILE A 1 186 ? 0.843 -8.407 -11.628 1.00 94.94 186 ILE A O 1
ATOM 1522 N N . LYS A 1 187 ? -1.344 -8.476 -12.152 1.00 94.00 187 LYS A N 1
ATOM 1523 C CA . LYS A 1 187 ? -1.324 -9.835 -12.714 1.00 94.00 187 LYS A CA 1
ATOM 1524 C C . LYS A 1 187 ? -0.230 -10.021 -13.764 1.00 94.00 187 LYS A C 1
ATOM 1526 O O . LYS A 1 187 ? 0.476 -11.017 -13.733 1.00 94.00 187 LYS A O 1
ATOM 1531 N N . ASP A 1 188 ? -0.054 -9.038 -14.642 1.00 90.88 188 ASP A N 1
ATOM 1532 C CA . ASP A 1 188 ? 0.931 -9.109 -15.729 1.00 90.88 188 ASP A CA 1
ATOM 1533 C C . ASP A 1 188 ? 2.383 -8.884 -15.260 1.00 90.88 188 ASP A C 1
ATOM 1535 O O . ASP A 1 188 ? 3.317 -8.987 -16.053 1.00 90.88 188 ASP A O 1
ATOM 1539 N N . LYS A 1 189 ? 2.583 -8.524 -13.987 1.00 93.44 189 LYS A N 1
ATOM 1540 C CA . LYS A 1 189 ? 3.878 -8.131 -13.414 1.00 93.44 189 LYS A CA 1
ATOM 1541 C C . LYS A 1 189 ? 4.356 -9.052 -12.304 1.00 93.44 189 LYS A C 1
ATOM 1543 O O . LYS A 1 189 ? 5.525 -8.984 -11.950 1.00 93.44 189 LYS A O 1
ATOM 1548 N N . THR A 1 190 ? 3.480 -9.850 -11.717 1.00 91.62 190 THR A N 1
ATOM 1549 C CA . THR A 1 190 ? 3.772 -10.652 -10.529 1.00 91.62 190 THR A CA 1
ATOM 1550 C C . THR A 1 190 ? 3.764 -12.127 -10.897 1.00 91.62 190 THR A C 1
ATOM 1552 O O . THR A 1 190 ? 2.952 -12.556 -11.714 1.00 91.62 190 THR A O 1
ATOM 1555 N N . GLN A 1 191 ? 4.667 -12.910 -10.302 1.00 90.50 191 GLN A N 1
ATOM 1556 C CA . GLN A 1 191 ? 4.646 -14.367 -10.447 1.00 90.50 191 GLN A CA 1
ATOM 1557 C C . GLN A 1 191 ? 3.267 -14.931 -10.068 1.00 90.50 191 GLN A C 1
ATOM 1559 O O . GLN A 1 191 ? 2.636 -14.467 -9.117 1.00 90.50 191 GLN A O 1
ATOM 1564 N N . GLU A 1 192 ? 2.796 -15.936 -10.809 1.00 89.19 192 GLU A N 1
ATOM 1565 C CA . GLU A 1 192 ? 1.432 -16.466 -10.671 1.00 89.19 192 GLU A CA 1
ATOM 1566 C C . GLU A 1 192 ? 1.125 -16.959 -9.248 1.00 89.19 192 GLU A C 1
ATOM 1568 O O . GLU A 1 192 ? 0.063 -16.653 -8.709 1.00 89.19 192 GLU A O 1
ATOM 1573 N N . SER A 1 193 ? 2.076 -17.641 -8.602 1.00 86.31 193 SER A N 1
ATOM 1574 C CA . SER A 1 193 ? 1.962 -18.102 -7.212 1.00 86.31 193 SER A CA 1
ATOM 1575 C C . SER A 1 193 ? 1.709 -16.946 -6.237 1.00 86.31 193 SER A C 1
ATOM 1577 O O . SER A 1 193 ? 0.750 -16.977 -5.465 1.00 86.31 193 SER A O 1
ATOM 1579 N N . THR A 1 194 ? 2.524 -15.895 -6.315 1.00 88.50 194 THR A N 1
ATOM 1580 C CA . THR A 1 194 ? 2.405 -14.693 -5.481 1.00 88.50 194 THR A CA 1
ATOM 1581 C C . THR A 1 194 ? 1.102 -13.947 -5.759 1.00 88.50 194 THR A C 1
ATOM 1583 O O . THR A 1 194 ? 0.426 -13.505 -4.829 1.00 88.50 194 THR A O 1
ATOM 1586 N N . PHE A 1 195 ? 0.702 -13.838 -7.028 1.00 91.56 195 PHE A N 1
ATOM 1587 C CA . PHE A 1 195 ? -0.559 -13.203 -7.405 1.00 91.56 195 PHE A CA 1
ATOM 1588 C C . PHE A 1 195 ? -1.770 -13.945 -6.822 1.00 91.56 195 PHE A C 1
ATOM 1590 O O . PHE A 1 195 ? -2.642 -13.318 -6.214 1.00 91.56 195 PHE A O 1
ATOM 1597 N N . ASN A 1 196 ? -1.821 -15.269 -6.978 1.00 89.44 196 ASN A N 1
ATOM 1598 C CA . ASN A 1 196 ? -2.943 -16.079 -6.505 1.00 89.44 196 ASN A CA 1
ATOM 1599 C C . ASN A 1 196 ? -3.057 -16.034 -4.979 1.00 89.44 196 ASN A C 1
ATOM 1601 O O . ASN A 1 196 ? -4.155 -15.857 -4.452 1.00 89.44 196 ASN A O 1
ATOM 1605 N N . TYR A 1 197 ? -1.934 -16.073 -4.264 1.00 85.25 197 TYR A N 1
ATOM 1606 C CA . TYR A 1 197 ? -1.945 -15.907 -2.813 1.00 85.25 197 TYR A CA 1
ATOM 1607 C C . TYR A 1 197 ? -2.549 -14.552 -2.402 1.00 85.25 197 TYR A C 1
ATOM 1609 O O . TYR A 1 197 ? -3.496 -14.495 -1.619 1.00 85.25 197 TYR A O 1
ATOM 1617 N N . ILE A 1 198 ? -2.059 -13.444 -2.979 1.00 89.50 198 ILE A N 1
ATOM 1618 C CA . ILE A 1 198 ? -2.530 -12.096 -2.623 1.00 89.50 198 ILE A CA 1
ATOM 1619 C C . ILE A 1 198 ? -4.027 -11.935 -2.913 1.00 89.50 198 ILE A C 1
ATOM 1621 O O . ILE A 1 198 ? -4.757 -11.360 -2.105 1.00 89.50 198 ILE A O 1
ATOM 1625 N N . PHE A 1 199 ? -4.495 -12.395 -4.077 1.00 89.62 199 PHE A N 1
ATOM 1626 C CA . PHE A 1 199 ? -5.800 -12.000 -4.613 1.00 89.62 199 PHE A CA 1
ATOM 1627 C C . PHE A 1 199 ? -6.878 -13.087 -4.633 1.00 89.62 199 PHE A C 1
ATOM 1629 O O . PHE A 1 199 ? -8.029 -12.748 -4.938 1.00 89.62 199 PHE A O 1
ATOM 1636 N N . GLU A 1 200 ? -6.549 -14.352 -4.373 1.00 77.25 200 GLU A N 1
ATOM 1637 C CA . GLU A 1 200 ? -7.484 -15.478 -4.497 1.00 77.25 200 GLU A CA 1
ATOM 1638 C C . GLU A 1 200 ? -7.713 -16.190 -3.155 1.00 77.25 200 GLU A C 1
ATOM 1640 O O . GLU A 1 200 ? -8.873 -16.381 -2.780 1.00 77.25 200 GLU A O 1
ATOM 1645 N N . GLU A 1 201 ? -6.673 -16.456 -2.354 1.00 58.72 201 GLU A N 1
ATOM 1646 C CA . GLU A 1 201 ? -6.813 -17.183 -1.073 1.00 58.72 201 GLU A CA 1
ATOM 1647 C C . GLU A 1 201 ? -7.548 -16.404 0.034 1.00 58.72 201 GLU A C 1
ATOM 1649 O O . GLU A 1 201 ? -8.168 -16.999 0.920 1.00 58.72 201 GLU A O 1
ATOM 1654 N N . HIS A 1 202 ? -7.586 -15.072 -0.032 1.00 51.47 202 HIS A N 1
ATOM 1655 C CA . HIS A 1 202 ? -8.250 -14.240 0.984 1.00 51.47 202 HIS A CA 1
ATOM 1656 C C . HIS A 1 202 ? -9.705 -13.872 0.661 1.00 51.47 202 HIS A C 1
ATOM 1658 O O . HIS A 1 202 ? -10.360 -13.172 1.435 1.00 51.47 202 HIS A O 1
ATOM 1664 N N . THR A 1 203 ? -10.261 -14.368 -0.448 1.00 41.69 203 THR A N 1
ATOM 1665 C CA . THR A 1 203 ? -11.662 -14.093 -0.822 1.00 41.69 203 THR A CA 1
ATOM 1666 C C . THR A 1 203 ? -12.701 -14.906 -0.030 1.00 41.69 203 THR A C 1
ATOM 1668 O O . THR A 1 203 ? -13.898 -14.697 -0.220 1.00 41.69 203 THR A O 1
ATOM 1671 N N . GLY A 1 204 ? -12.271 -15.777 0.895 1.00 35.53 204 GLY A N 1
ATOM 1672 C CA . GLY A 1 204 ? -13.139 -16.741 1.586 1.00 35.53 204 GLY A CA 1
ATOM 1673 C C . GLY A 1 204 ? -13.268 -16.649 3.115 1.00 35.53 204 GLY A C 1
ATOM 1674 O O . GLY A 1 204 ? -13.921 -17.520 3.682 1.00 35.53 204 GLY A O 1
ATOM 1675 N N . LYS A 1 205 ? -12.676 -15.671 3.819 1.00 33.34 205 LYS A N 1
ATOM 1676 C CA . LYS A 1 205 ? -12.785 -15.594 5.296 1.00 33.34 205 LYS A CA 1
ATOM 1677 C C . LYS A 1 205 ? -12.911 -14.163 5.827 1.00 33.34 205 LYS A C 1
ATOM 1679 O O . LYS A 1 205 ? -11.909 -13.554 6.189 1.00 33.34 205 LYS A O 1
ATOM 1684 N N . ILE A 1 206 ? -14.151 -13.675 5.910 1.00 35.19 206 ILE A N 1
ATOM 1685 C CA . ILE A 1 206 ? -14.684 -12.852 7.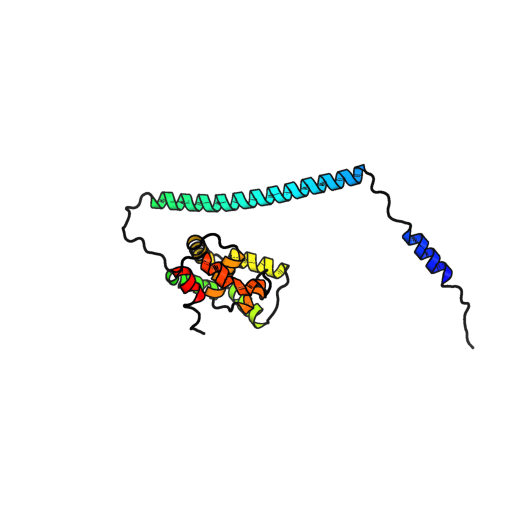016 1.00 35.19 206 ILE A CA 1
ATOM 1686 C C . ILE A 1 206 ? -16.122 -13.310 7.246 1.00 35.19 206 ILE A C 1
ATOM 1688 O O . ILE A 1 206 ? -16.871 -13.337 6.242 1.00 35.19 206 ILE A O 1
#

Secondary structure (DSSP, 8-state):
---------SHHHHHHHHHHHTS--PPPPHHHHHHHHHHHHHHHHHHHHHHHHHHHHHHHHHHHHHHHHHHHHTTS---S------GGGGHHHHHHHHTSHHHHHHHHHHHTTPPPPHHHHHHHHHHHHS-HHHHHHHHHHHHTBSS--HHHHHHHHHHHTT--GGGGGGTSS--HHHHTTHHHHHHTTB-HHHHHHHHTGGGG--

Sequence (206 aa):
MDTIASHTGSDNIFRAALNHSNSLSKPINRYTLLIIIVHLLVFVAFIILLSLQSKSKHEVDLQDNLQMNEEQQANQPVDDNLQTETIADYEKDLIAFKQSDLFNQMITNINKRKELDTKEKNTFIDNYETSPELERIRSFIYTSSSRLNGNELNYCLFILLGFKQKDFHRLFNLSQSGCRNLKNRIKDKTQESTFNYIFEEHTGKI